Protein AF-A0A7S4PVW9-F1 (afdb_monomer_lite)

Organism: NCBI:txid311494

Radius of gyration: 45.08 Å; chains: 1; bounding box: 125×71×106 Å

Sequence (346 aa):
WLKPGFPRFGARFSRMFDFDELEDSAGPAADPPVASPSQTSNTDAATPKAEDGGSRAQEEGPKLYTKQEMEETIDKKFKAFTKLPCAQCGKAACKRFASSMPLVVKTMLDAFWCKECGRLLCEAHRDGHTCEKMEAMKEARANMAPEKIRAQLEEEKRQKAAAEEAAKAPLREATKAADERRQRRYMLAEKAWHVASYLQTAARDDQAGRPRETAGELLDLYTKANRISMFLWNEYEKPTLSGLADDEWVQLKQAYARGVEILGVVVAVPKNGDWESGEWEELDMTNPWERPAAAAARPAQPAQPVRVAQAASAEEPATSAASASNTSRPSSSASTSPASDAPAAR

Structure (mmCIF, N/CA/C/O backbone):
data_AF-A0A7S4PVW9-F1
#
_entry.id   AF-A0A7S4PVW9-F1
#
loop_
_atom_site.group_PDB
_atom_site.id
_atom_site.type_symbol
_atom_site.label_atom_id
_atom_site.label_alt_id
_atom_site.label_comp_id
_atom_site.label_asym_id
_atom_site.label_entity_id
_atom_site.label_seq_id
_atom_site.pdbx_PDB_ins_code
_atom_site.Cartn_x
_atom_site.Cartn_y
_atom_site.Cartn_z
_atom_site.occupancy
_atom_site.B_iso_or_equiv
_atom_site.auth_seq_id
_atom_site.auth_comp_id
_atom_site.auth_asym_id
_atom_site.auth_atom_id
_atom_site.pdbx_PDB_model_num
ATOM 1 N N . TRP A 1 1 ? -35.284 20.169 31.989 1.00 36.91 1 TRP A N 1
ATOM 2 C CA . TRP A 1 1 ? -34.495 20.067 33.231 1.00 36.91 1 TRP A CA 1
ATOM 3 C C . TRP A 1 1 ? -33.176 19.384 32.899 1.00 36.91 1 TRP A C 1
ATOM 5 O O . TRP A 1 1 ? -33.042 18.186 33.080 1.00 36.91 1 TRP A O 1
ATOM 15 N N . LEU A 1 2 ? -32.231 20.131 32.332 1.00 37.22 2 LEU A N 1
ATOM 16 C CA . LEU A 1 2 ? -30.886 19.657 32.003 1.00 37.22 2 LEU A CA 1
ATOM 17 C C . LEU A 1 2 ? -29.924 20.648 32.653 1.00 37.22 2 LEU A C 1
ATOM 19 O O . LEU A 1 2 ? -29.962 21.837 32.340 1.00 37.22 2 LEU A O 1
ATOM 23 N N . LYS A 1 3 ? -29.150 20.183 33.637 1.00 38.00 3 LYS A N 1
ATOM 24 C CA . LYS A 1 3 ? -28.104 20.986 34.278 1.00 38.00 3 LYS A CA 1
ATOM 25 C C . LYS A 1 3 ? -26.877 21.015 33.356 1.00 38.00 3 LYS A C 1
ATOM 27 O O . LYS A 1 3 ? -26.408 19.942 32.984 1.00 38.00 3 LYS A O 1
ATOM 32 N N . PRO A 1 4 ? -26.322 22.193 33.030 1.00 47.97 4 PRO A N 1
ATOM 33 C CA . PRO A 1 4 ? -25.026 22.293 32.380 1.00 47.97 4 PRO A CA 1
ATOM 34 C C . PRO A 1 4 ? -23.942 22.181 33.458 1.00 47.97 4 PRO A C 1
ATOM 36 O O . PRO A 1 4 ? -23.887 22.993 34.380 1.00 47.97 4 PRO A O 1
ATOM 39 N N . GLY A 1 5 ? -23.110 21.145 33.386 1.00 41.19 5 GLY A N 1
ATOM 40 C CA . GLY A 1 5 ? -22.068 20.932 34.392 1.00 41.19 5 GLY A CA 1
ATOM 41 C C . GLY A 1 5 ? -21.247 19.663 34.210 1.00 41.19 5 GLY A C 1
ATOM 42 O O . GLY A 1 5 ? -20.862 19.064 35.207 1.00 41.19 5 GLY A O 1
ATOM 43 N N . PHE A 1 6 ? -20.991 19.235 32.971 1.00 37.81 6 PHE A N 1
ATOM 44 C CA . PHE A 1 6 ? -19.987 18.201 32.719 1.00 37.81 6 PHE A CA 1
ATOM 45 C C . PHE A 1 6 ? -18.615 18.858 32.506 1.00 37.81 6 PHE A C 1
ATOM 47 O O . PHE A 1 6 ? -18.506 19.778 31.688 1.00 37.81 6 PHE A O 1
ATOM 54 N N . PRO A 1 7 ? -17.561 18.429 33.222 1.00 42.12 7 PRO A N 1
ATOM 55 C CA . PRO A 1 7 ? -16.213 18.906 32.967 1.00 42.12 7 PRO A CA 1
ATOM 56 C C . PRO A 1 7 ? -15.750 18.418 31.589 1.00 42.12 7 PRO A C 1
ATOM 58 O O . PRO A 1 7 ? -15.716 17.220 31.312 1.00 42.12 7 PRO A O 1
ATOM 61 N N . ARG A 1 8 ? -15.382 19.368 30.722 1.00 42.22 8 ARG A N 1
ATOM 62 C CA . ARG A 1 8 ? -14.698 19.115 29.449 1.00 42.22 8 ARG A CA 1
ATOM 63 C C . ARG A 1 8 ? -13.360 18.417 29.725 1.00 42.22 8 ARG A C 1
ATOM 65 O O . ARG A 1 8 ? -12.379 19.081 30.048 1.00 42.22 8 ARG A O 1
ATOM 72 N N . PHE A 1 9 ? -13.296 17.099 29.556 1.00 38.69 9 PHE A N 1
ATOM 73 C CA . PHE A 1 9 ? -12.029 16.392 29.347 1.00 38.69 9 PHE A CA 1
ATOM 74 C C . PHE A 1 9 ? -11.616 16.579 27.882 1.00 38.69 9 PHE A C 1
ATOM 76 O O . PHE A 1 9 ? -11.827 15.723 27.031 1.00 38.69 9 PHE A O 1
ATOM 83 N N . GLY A 1 10 ? -11.110 17.775 27.580 1.00 39.88 10 GLY A N 1
ATOM 84 C CA . GLY A 1 10 ? -10.662 18.166 26.251 1.00 39.88 10 GLY A CA 1
ATOM 85 C C . GLY A 1 10 ? -9.157 17.983 26.065 1.00 39.88 10 GLY A C 1
ATOM 86 O O . GLY A 1 10 ? -8.361 18.498 26.846 1.00 39.88 10 GLY A O 1
ATOM 87 N N . ALA A 1 11 ? -8.819 17.314 24.964 1.00 45.44 11 ALA A N 1
ATOM 88 C CA . ALA A 1 11 ? -7.675 17.589 24.098 1.00 45.44 11 ALA A CA 1
ATOM 89 C C . ALA A 1 11 ? -6.261 17.440 24.690 1.00 45.44 11 ALA A C 1
ATOM 91 O O . ALA A 1 11 ? -5.627 18.409 25.106 1.00 45.44 11 ALA A O 1
ATOM 92 N N . ARG A 1 12 ? -5.678 16.237 24.577 1.00 42.16 12 ARG A N 1
ATOM 93 C CA . ARG A 1 12 ? -4.208 16.118 24.582 1.00 42.16 12 ARG A CA 1
ATOM 94 C C . ARG A 1 12 ? -3.600 15.084 23.630 1.00 42.16 12 ARG A C 1
ATOM 96 O O . ARG A 1 12 ? -2.458 14.702 23.840 1.00 42.16 12 ARG A O 1
ATOM 103 N N . PHE A 1 13 ? -4.304 14.669 22.572 1.00 45.78 13 PHE A N 1
ATOM 104 C CA . PHE A 1 13 ? -3.783 13.640 21.653 1.00 45.78 13 PHE A CA 1
ATOM 105 C C . PHE A 1 13 ? -3.838 13.968 20.146 1.00 45.78 13 PHE A C 1
ATOM 107 O O . PHE A 1 13 ? -3.656 13.072 19.334 1.00 45.78 13 PHE A O 1
ATOM 114 N N . SER A 1 14 ? -4.011 15.238 19.745 1.00 46.03 14 SER A N 1
ATOM 115 C CA . SER A 1 14 ? -4.133 15.624 18.315 1.00 46.03 14 SER A CA 1
ATOM 116 C C . SER A 1 14 ? -2.934 16.373 17.708 1.00 46.03 14 SER A C 1
ATOM 118 O O . SER A 1 14 ? -3.095 17.081 16.723 1.00 46.03 14 SER A O 1
ATOM 120 N N . ARG A 1 15 ? -1.714 16.240 18.240 1.00 43.62 15 ARG A N 1
ATOM 121 C CA . ARG A 1 15 ? -0.505 16.791 17.589 1.00 43.62 15 ARG A CA 1
ATOM 122 C C . ARG A 1 15 ? 0.661 15.824 17.728 1.00 43.62 15 ARG A C 1
ATOM 124 O O . ARG A 1 15 ? 1.450 15.966 18.656 1.00 43.62 15 ARG A O 1
ATOM 131 N N . MET A 1 16 ? 0.762 14.826 16.850 1.00 42.78 16 MET A N 1
ATOM 132 C CA . MET A 1 16 ? 2.013 14.058 16.773 1.00 42.78 16 MET A CA 1
ATOM 133 C C . MET A 1 16 ? 2.334 13.379 15.439 1.00 42.78 16 MET A C 1
ATOM 135 O O . MET A 1 16 ? 3.236 12.553 15.416 1.00 42.78 16 MET A O 1
ATOM 139 N N . PHE A 1 17 ? 1.674 13.730 14.331 1.00 45.25 17 PHE A N 1
ATOM 140 C CA . PHE A 1 17 ? 2.040 13.186 13.017 1.00 45.25 17 PHE A CA 1
ATOM 141 C C . PHE A 1 17 ? 1.853 14.221 11.901 1.00 45.25 17 PHE A C 1
ATOM 143 O O . PHE A 1 17 ? 0.950 14.097 11.083 1.00 45.25 17 PHE A O 1
ATOM 150 N N . ASP A 1 18 ? 2.723 15.231 11.875 1.00 40.00 18 ASP A N 1
ATOM 151 C CA . ASP A 1 18 ? 3.119 15.876 10.619 1.00 40.00 18 ASP A CA 1
ATOM 152 C C . ASP A 1 18 ? 4.244 15.004 10.034 1.00 40.00 18 ASP A C 1
ATOM 154 O O . ASP A 1 18 ? 5.379 15.025 10.510 1.00 40.00 18 ASP A O 1
ATOM 158 N N . PHE A 1 19 ? 3.892 14.135 9.085 1.00 46.50 19 PHE A N 1
ATOM 159 C CA . PHE A 1 19 ? 4.809 13.241 8.372 1.00 46.50 19 PHE A CA 1
ATOM 160 C C . PHE A 1 19 ? 4.854 13.697 6.912 1.00 46.50 19 PHE A C 1
ATOM 162 O O . PHE A 1 19 ? 4.204 13.095 6.065 1.00 46.50 19 PHE A O 1
ATOM 169 N N . ASP A 1 20 ? 5.544 14.807 6.638 1.00 47.69 20 A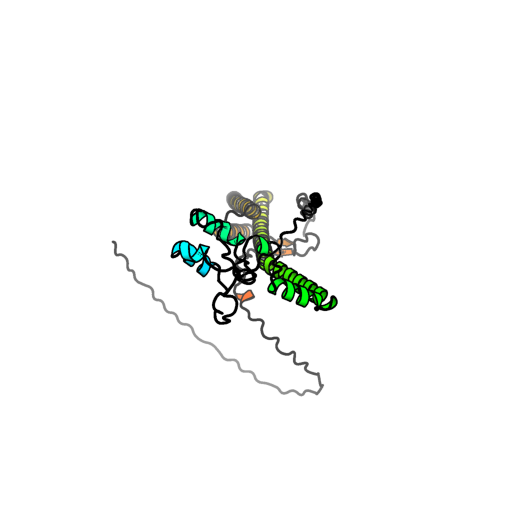SP A N 1
ATOM 170 C CA . ASP A 1 20 ? 5.651 15.344 5.269 1.00 47.69 20 ASP A CA 1
ATOM 171 C C . ASP A 1 20 ? 6.995 16.039 4.969 1.00 47.69 20 ASP A C 1
ATOM 173 O O . ASP A 1 20 ? 7.087 16.895 4.097 1.00 47.69 20 ASP A O 1
ATOM 177 N N . GLU A 1 21 ? 8.077 15.700 5.679 1.00 47.75 21 GLU A N 1
ATOM 178 C CA . GLU A 1 21 ? 9.358 16.398 5.474 1.00 47.75 21 GLU A CA 1
ATOM 179 C C . GLU A 1 21 ? 10.570 15.468 5.540 1.00 47.75 21 GLU A C 1
ATOM 181 O O . GLU A 1 21 ? 11.455 15.614 6.385 1.00 47.75 21 GLU A O 1
ATOM 186 N N . LEU A 1 22 ? 10.615 14.462 4.661 1.00 50.75 22 LEU A N 1
ATOM 187 C CA . LEU A 1 22 ? 11.828 13.656 4.521 1.00 50.75 22 LEU A CA 1
ATOM 188 C C . LEU A 1 22 ? 11.958 12.979 3.158 1.00 50.75 22 LEU A C 1
ATOM 190 O O . LEU A 1 22 ? 12.023 11.761 3.086 1.00 50.75 22 LEU A O 1
ATOM 194 N N . GLU A 1 23 ? 12.042 13.761 2.081 1.00 50.25 23 GLU A N 1
ATOM 195 C CA . GLU A 1 23 ? 12.588 13.275 0.807 1.00 50.25 23 GLU A CA 1
ATOM 196 C C . GLU A 1 23 ? 12.995 14.448 -0.104 1.00 50.25 23 GLU A C 1
ATOM 198 O O . GLU A 1 23 ? 12.241 14.866 -0.968 1.00 50.25 23 GLU A O 1
ATOM 203 N N . ASP A 1 24 ? 14.192 15.005 0.116 1.00 46.56 24 ASP A N 1
ATOM 204 C CA . ASP A 1 24 ? 15.004 15.616 -0.952 1.00 46.56 24 ASP A CA 1
ATOM 205 C C . ASP A 1 24 ? 16.441 15.863 -0.457 1.00 46.56 24 ASP A C 1
ATOM 207 O O . ASP A 1 24 ? 16.821 16.927 0.029 1.00 46.56 24 ASP A O 1
ATOM 211 N N . SER A 1 25 ? 17.270 14.823 -0.546 1.00 42.84 25 SER A N 1
ATOM 212 C CA . SER A 1 25 ? 18.720 14.906 -0.339 1.00 42.84 25 SER A CA 1
ATOM 213 C C . SER A 1 25 ? 19.415 13.977 -1.333 1.00 42.84 25 SER A C 1
ATOM 215 O O . SER A 1 25 ? 19.959 12.926 -0.996 1.00 42.84 25 SER A O 1
ATOM 217 N N . ALA A 1 26 ? 19.342 14.347 -2.611 1.00 43.97 26 ALA A N 1
ATOM 218 C CA . ALA A 1 26 ? 20.176 13.774 -3.658 1.00 43.97 26 ALA A CA 1
ATOM 219 C C . ALA A 1 26 ? 21.421 14.660 -3.817 1.00 43.97 26 ALA A C 1
ATOM 221 O O . ALA A 1 26 ? 21.378 15.727 -4.427 1.00 43.97 26 ALA A O 1
ATOM 222 N N . GLY A 1 27 ? 22.532 14.230 -3.217 1.00 52.28 27 GLY A N 1
ATOM 223 C CA . GLY A 1 27 ? 23.835 14.870 -3.391 1.00 52.28 27 GLY A CA 1
ATOM 224 C C . GLY A 1 27 ? 24.362 14.730 -4.831 1.00 52.28 27 GLY A C 1
ATOM 225 O O . GLY A 1 27 ? 24.065 13.735 -5.498 1.00 52.28 27 GLY A O 1
ATOM 226 N N . PRO A 1 28 ? 25.150 15.699 -5.332 1.00 51.50 28 PRO A N 1
ATOM 227 C CA . PRO A 1 28 ? 25.667 15.665 -6.695 1.00 51.50 28 PRO A CA 1
ATOM 228 C C . PRO A 1 28 ? 26.777 14.615 -6.860 1.00 51.50 28 PRO A C 1
ATOM 230 O O . PRO A 1 28 ? 27.724 14.547 -6.076 1.00 51.50 28 PRO A O 1
ATOM 233 N N . ALA A 1 29 ? 26.652 13.804 -7.913 1.00 44.59 29 ALA A N 1
ATOM 234 C CA . ALA A 1 29 ? 27.649 12.831 -8.341 1.00 44.59 29 ALA A CA 1
ATOM 235 C C . ALA A 1 29 ? 28.887 13.537 -8.921 1.00 44.59 29 ALA A C 1
ATOM 237 O O . ALA A 1 29 ? 28.768 14.438 -9.747 1.00 44.59 29 ALA A O 1
ATOM 238 N N . ALA A 1 30 ? 30.068 13.111 -8.475 1.00 46.94 30 ALA A N 1
ATOM 239 C CA . ALA A 1 30 ? 31.357 13.590 -8.953 1.00 46.94 30 ALA A CA 1
ATOM 240 C C . ALA A 1 30 ? 31.673 13.064 -10.366 1.00 46.94 30 ALA A C 1
ATOM 242 O O . ALA A 1 30 ? 31.534 11.868 -10.637 1.00 46.94 30 ALA A O 1
ATOM 243 N N . ASP A 1 31 ? 32.144 13.958 -11.236 1.00 47.62 31 ASP A N 1
ATOM 244 C CA . ASP A 1 31 ? 32.628 13.651 -12.584 1.00 47.62 31 ASP A CA 1
ATOM 245 C C . ASP A 1 31 ? 33.948 12.849 -12.559 1.00 47.62 31 ASP A C 1
ATOM 247 O O . ASP A 1 31 ? 34.850 13.170 -11.777 1.00 47.62 31 ASP A O 1
ATOM 251 N N . PRO A 1 32 ? 34.133 11.841 -13.436 1.00 59.34 32 PRO A N 1
ATOM 252 C CA . PRO A 1 32 ? 35.423 11.186 -13.620 1.00 59.34 32 PRO A CA 1
ATOM 253 C C . PRO A 1 32 ? 36.344 11.958 -14.590 1.00 59.34 32 PRO A C 1
ATOM 255 O O . PRO A 1 32 ? 35.870 12.628 -15.512 1.00 59.34 32 PRO A O 1
ATOM 258 N N . PRO A 1 33 ? 37.677 11.846 -14.428 1.00 56.78 33 PRO A N 1
ATOM 259 C CA . PRO A 1 33 ? 38.639 12.637 -15.182 1.00 56.78 33 PRO A CA 1
ATOM 260 C C . PRO A 1 33 ? 38.831 12.167 -16.630 1.00 56.78 33 PRO A C 1
ATOM 262 O O . PRO A 1 33 ? 38.910 10.979 -16.945 1.00 56.78 33 PRO A O 1
ATOM 265 N N . VAL A 1 34 ? 38.981 13.173 -17.489 1.00 50.31 34 VAL A N 1
ATOM 266 C CA . VAL A 1 34 ? 39.356 13.131 -18.904 1.00 50.31 34 VAL A CA 1
ATOM 267 C C . VAL A 1 34 ? 40.776 12.577 -19.071 1.00 50.31 34 VAL A C 1
ATOM 269 O O . VAL A 1 34 ? 41.720 13.105 -18.485 1.00 50.31 34 VAL A O 1
ATOM 272 N N . ALA A 1 35 ? 40.944 11.559 -19.919 1.00 43.25 35 ALA A N 1
ATOM 273 C CA . ALA A 1 35 ? 42.247 11.073 -20.370 1.00 43.25 35 ALA A CA 1
ATOM 274 C C . ALA A 1 35 ? 42.458 11.404 -21.859 1.00 43.25 35 ALA A C 1
ATOM 276 O O . ALA A 1 35 ? 41.685 10.986 -22.721 1.00 43.25 35 ALA A O 1
ATOM 277 N N . SER A 1 36 ? 43.511 12.176 -22.135 1.00 48.56 36 SER A N 1
ATOM 278 C CA . SER A 1 36 ? 43.973 12.580 -23.470 1.00 48.56 36 SER A CA 1
ATOM 279 C C . SER A 1 36 ? 44.658 11.433 -24.236 1.00 48.56 36 SER A C 1
ATOM 281 O O . SER A 1 36 ? 45.254 10.558 -23.606 1.00 48.56 36 SER A O 1
ATOM 283 N N . PRO A 1 37 ? 44.656 11.445 -25.585 1.00 50.72 37 PRO A N 1
ATOM 284 C CA . PRO A 1 37 ? 45.275 10.400 -26.395 1.00 50.72 37 PRO A CA 1
ATOM 285 C C . PRO A 1 37 ? 46.752 10.699 -26.700 1.00 50.72 37 PRO A C 1
ATOM 287 O O . PRO A 1 37 ? 47.110 11.804 -27.110 1.00 50.72 37 PRO A O 1
ATOM 290 N N . SER A 1 38 ? 47.609 9.687 -26.557 1.00 42.41 38 SER A N 1
ATOM 291 C CA . SER A 1 38 ? 48.995 9.717 -27.031 1.00 42.41 38 SER A CA 1
ATOM 292 C C . SER A 1 38 ? 49.064 9.292 -28.497 1.00 42.41 38 SER A C 1
ATOM 294 O O . SER A 1 38 ? 48.674 8.186 -28.861 1.00 42.41 38 SER A O 1
ATOM 296 N N . GLN A 1 39 ? 49.575 10.199 -29.325 1.00 45.16 39 GLN A N 1
ATOM 297 C CA . GLN A 1 39 ? 49.988 9.957 -30.701 1.00 45.16 39 GLN A CA 1
ATOM 298 C C . GLN A 1 39 ? 51.287 9.142 -30.714 1.00 45.16 39 GLN A C 1
ATOM 300 O O . GLN A 1 39 ? 52.258 9.528 -30.065 1.00 45.16 39 GLN A O 1
ATOM 305 N N . THR A 1 40 ? 51.343 8.077 -31.510 1.00 39.22 40 THR A N 1
ATOM 306 C CA . THR A 1 40 ? 52.608 7.537 -32.021 1.00 39.22 40 THR A CA 1
ATOM 307 C C . THR A 1 40 ? 52.497 7.341 -33.529 1.00 39.22 40 THR A C 1
ATOM 309 O O . THR A 1 40 ? 51.768 6.498 -34.043 1.00 39.22 40 THR A O 1
ATOM 312 N N . SER A 1 41 ? 53.218 8.196 -34.245 1.00 52.59 41 SER A N 1
ATOM 313 C CA . SER A 1 41 ? 53.562 8.061 -35.654 1.00 52.59 41 SER A CA 1
ATOM 314 C C . SER A 1 41 ? 54.613 6.966 -35.819 1.00 52.59 41 SER A C 1
ATOM 316 O O . SER A 1 41 ? 55.645 7.036 -35.158 1.00 52.59 41 SER A O 1
ATOM 318 N N . ASN A 1 42 ? 54.400 6.023 -36.735 1.00 37.84 42 ASN A N 1
ATOM 319 C CA . ASN A 1 42 ? 55.487 5.271 -37.357 1.00 37.84 42 ASN A CA 1
ATOM 320 C C . ASN A 1 42 ? 55.164 5.062 -38.837 1.00 37.84 42 ASN A C 1
ATOM 322 O O . ASN A 1 42 ? 54.278 4.301 -39.220 1.00 37.84 42 ASN A O 1
ATOM 326 N N . THR A 1 43 ? 55.888 5.820 -39.649 1.00 43.75 43 THR A N 1
ATOM 327 C CA . THR A 1 43 ? 56.088 5.645 -41.081 1.00 43.75 43 THR A CA 1
ATOM 328 C C . THR A 1 43 ? 57.157 4.584 -41.292 1.00 43.75 43 THR A C 1
ATOM 330 O O . THR A 1 43 ? 58.287 4.810 -40.878 1.00 43.75 43 THR A O 1
ATOM 333 N N . ASP A 1 44 ? 56.840 3.493 -41.985 1.00 37.12 44 ASP A N 1
ATOM 334 C CA . ASP A 1 44 ? 57.859 2.704 -42.676 1.00 37.12 44 ASP A CA 1
ATOM 335 C C . ASP A 1 44 ? 57.335 2.246 -44.036 1.00 37.12 44 ASP A C 1
ATOM 337 O O . ASP A 1 44 ? 56.313 1.569 -44.173 1.00 37.12 44 ASP A O 1
ATOM 341 N N . ALA A 1 45 ? 58.055 2.706 -45.055 1.00 46.06 45 ALA A N 1
ATOM 342 C CA . ALA A 1 45 ? 57.853 2.425 -46.458 1.00 46.06 45 ALA A CA 1
ATOM 343 C C . ALA A 1 45 ? 58.362 1.017 -46.792 1.00 46.06 45 ALA A C 1
ATOM 345 O O . ALA A 1 45 ? 59.509 0.679 -46.507 1.00 46.06 45 ALA A O 1
ATOM 346 N N . ALA A 1 46 ? 57.534 0.217 -47.466 1.00 39.03 46 ALA A N 1
ATOM 347 C CA . ALA A 1 46 ? 57.964 -1.038 -48.069 1.00 39.03 46 ALA A CA 1
ATOM 348 C C . ALA A 1 46 ? 57.393 -1.189 -49.486 1.00 39.03 46 ALA A C 1
ATOM 350 O O . ALA A 1 46 ? 56.188 -1.294 -49.707 1.00 39.03 46 ALA A O 1
ATOM 351 N N . THR A 1 47 ? 58.321 -1.194 -50.435 1.00 49.50 47 THR A N 1
ATOM 352 C CA . THR A 1 47 ? 58.198 -1.434 -51.875 1.00 49.50 47 THR A CA 1
ATOM 353 C C . THR A 1 47 ? 57.531 -2.782 -52.196 1.00 49.50 47 THR A C 1
ATOM 355 O O . THR A 1 47 ? 57.969 -3.801 -51.655 1.00 49.50 47 THR A O 1
ATOM 358 N N . PRO A 1 48 ? 56.550 -2.864 -53.118 1.00 49.53 48 PRO A N 1
ATOM 359 C CA . PRO A 1 48 ? 56.049 -4.150 -53.586 1.00 49.53 48 PRO A CA 1
ATOM 360 C C . PRO A 1 48 ? 56.885 -4.688 -54.758 1.00 49.53 48 PRO A C 1
ATOM 362 O O . PRO A 1 48 ? 57.000 -4.067 -55.815 1.00 49.53 48 PRO A O 1
ATOM 365 N N . LYS A 1 49 ? 57.448 -5.884 -54.556 1.00 43.88 49 LYS A N 1
ATOM 366 C CA . LYS A 1 49 ? 57.948 -6.775 -55.609 1.00 43.88 49 LYS A CA 1
ATOM 367 C C . LYS A 1 49 ? 56.757 -7.409 -56.330 1.00 43.88 49 LYS A C 1
ATOM 369 O O . LYS A 1 49 ? 55.870 -7.960 -55.682 1.00 43.88 49 LYS A O 1
ATOM 374 N N . ALA A 1 50 ? 56.773 -7.324 -57.655 1.00 47.09 50 ALA A N 1
ATOM 375 C CA . ALA A 1 50 ? 55.862 -8.028 -58.541 1.00 47.09 50 ALA A CA 1
ATOM 376 C C . ALA A 1 50 ? 56.160 -9.533 -58.512 1.00 47.09 50 ALA A C 1
ATOM 378 O O . ALA A 1 50 ? 57.290 -9.942 -58.775 1.00 47.09 50 ALA A O 1
ATOM 379 N N . GLU A 1 51 ? 55.141 -10.331 -58.209 1.00 43.66 51 GLU A N 1
ATOM 380 C CA . GLU A 1 51 ? 55.115 -11.765 -58.474 1.00 43.66 51 GLU A CA 1
ATOM 381 C C . GLU A 1 51 ? 53.775 -12.138 -59.110 1.00 43.66 51 GLU A C 1
ATOM 383 O O . GLU A 1 51 ? 52.770 -11.433 -59.000 1.00 43.66 51 GLU A O 1
ATOM 388 N N . ASP A 1 52 ? 53.856 -13.234 -59.839 1.00 40.00 52 ASP A N 1
ATOM 389 C CA . ASP A 1 52 ? 53.240 -13.524 -61.120 1.00 40.00 52 ASP A CA 1
ATOM 390 C C . ASP A 1 52 ? 52.094 -14.543 -60.976 1.00 40.00 52 ASP A C 1
ATOM 392 O O . ASP A 1 52 ? 52.051 -15.318 -60.022 1.00 40.00 52 ASP A O 1
ATOM 396 N N . GLY A 1 53 ? 51.184 -14.528 -61.951 1.00 52.69 53 GLY A N 1
ATOM 397 C CA . GLY A 1 53 ? 50.272 -15.609 -62.349 1.00 52.69 53 GLY A CA 1
ATOM 398 C C . GLY A 1 53 ? 49.565 -16.455 -61.278 1.00 52.69 53 GLY A C 1
ATOM 399 O O . GLY A 1 53 ? 50.041 -17.522 -60.900 1.00 52.69 53 GLY A O 1
ATOM 400 N N . GLY A 1 54 ? 48.325 -16.088 -60.931 1.00 41.44 54 GLY A N 1
ATOM 401 C CA . GLY A 1 54 ? 47.409 -16.940 -60.164 1.00 41.44 54 GLY A CA 1
ATOM 402 C C . GLY A 1 54 ? 45.953 -16.779 -60.601 1.00 41.44 54 GLY A C 1
ATOM 403 O O . GLY A 1 54 ? 45.316 -15.778 -60.296 1.00 41.44 54 GLY A O 1
ATOM 404 N N . SER A 1 55 ? 45.455 -17.778 -61.330 1.00 45.66 55 SER A N 1
ATOM 405 C CA . SER A 1 55 ? 44.068 -18.051 -61.744 1.00 45.66 55 SER A CA 1
ATOM 406 C C . SER A 1 55 ? 42.958 -17.274 -61.014 1.00 45.66 55 SER A C 1
ATOM 408 O O . SER A 1 55 ? 42.706 -17.471 -59.825 1.00 45.66 55 SER A O 1
ATOM 410 N N . ARG A 1 56 ? 42.255 -16.448 -61.799 1.00 46.62 56 ARG A N 1
ATOM 411 C CA . ARG A 1 56 ? 41.078 -15.637 -61.463 1.00 46.62 56 ARG A CA 1
ATOM 412 C C . ARG A 1 56 ? 39.936 -16.520 -60.941 1.00 46.62 56 ARG A C 1
ATOM 414 O O . ARG A 1 56 ? 39.198 -17.114 -61.723 1.00 46.62 56 ARG A O 1
ATOM 421 N N . ALA A 1 57 ? 39.823 -16.619 -59.619 1.00 50.38 57 ALA A N 1
ATOM 422 C CA . ALA A 1 57 ? 38.648 -17.157 -58.945 1.00 50.38 57 ALA A CA 1
ATOM 423 C C . ALA A 1 57 ? 37.437 -16.257 -59.239 1.00 50.38 57 ALA A C 1
ATOM 425 O O . ALA A 1 57 ? 37.563 -15.033 -59.285 1.00 50.38 57 ALA A O 1
ATOM 426 N N . GLN A 1 58 ? 36.291 -16.882 -59.495 1.00 48.53 58 GLN A N 1
ATOM 427 C CA . GLN A 1 58 ? 35.025 -16.222 -59.798 1.00 48.53 58 GLN A CA 1
ATOM 428 C C . GLN A 1 58 ? 34.629 -15.253 -58.672 1.00 48.53 58 GLN A C 1
ATOM 430 O O . GLN A 1 58 ? 34.819 -15.557 -57.495 1.00 48.53 58 GLN A O 1
ATOM 435 N N . GLU A 1 59 ? 34.106 -14.086 -59.059 1.00 52.78 59 GLU A N 1
ATOM 436 C CA . GLU A 1 59 ? 33.658 -12.987 -58.193 1.00 52.78 59 GLU A CA 1
ATOM 437 C C . GLU A 1 59 ? 32.397 -13.376 -57.396 1.00 52.78 59 GLU A C 1
ATOM 439 O O . GLU A 1 59 ? 31.313 -12.832 -57.587 1.00 52.78 59 GLU A O 1
ATOM 444 N N . GLU A 1 60 ? 32.514 -14.344 -56.490 1.00 69.06 60 GLU A N 1
ATOM 445 C CA . GLU A 1 60 ? 31.567 -14.479 -55.388 1.00 69.06 60 GLU A CA 1
ATOM 446 C C . GLU A 1 60 ? 31.882 -13.366 -54.383 1.00 69.06 60 GLU A C 1
ATOM 448 O O . GLU A 1 60 ? 33.018 -13.231 -53.921 1.00 69.06 60 GLU A O 1
ATOM 453 N N . GLY A 1 61 ? 30.892 -12.521 -54.083 1.00 76.75 61 GLY A N 1
ATOM 454 C CA . GLY A 1 61 ? 31.055 -11.414 -53.141 1.00 76.75 61 GLY A CA 1
ATOM 455 C C . GLY A 1 61 ? 31.602 -11.870 -51.775 1.00 76.75 61 GLY A C 1
ATOM 456 O O . GLY A 1 61 ? 31.543 -13.056 -51.439 1.00 76.75 61 GLY A O 1
ATOM 457 N N . PRO A 1 62 ? 32.131 -10.943 -50.952 1.00 82.31 62 PRO A N 1
ATOM 458 C CA . PRO A 1 62 ? 32.749 -11.281 -49.674 1.00 82.31 62 PRO A CA 1
ATOM 459 C C . PRO A 1 62 ? 31.807 -12.123 -48.810 1.00 82.31 62 PRO A C 1
ATOM 461 O O . PRO A 1 62 ? 30.726 -11.669 -48.432 1.00 82.31 62 PRO A O 1
ATOM 464 N N . LYS A 1 63 ? 32.216 -13.352 -48.486 1.00 88.81 63 LYS A N 1
ATOM 465 C CA . LYS A 1 63 ? 31.410 -14.252 -47.662 1.00 88.81 63 LYS A CA 1
ATOM 466 C C . LYS A 1 63 ? 31.238 -13.664 -46.262 1.00 88.81 63 LYS A C 1
ATOM 468 O O . LYS A 1 63 ? 32.222 -13.394 -45.571 1.00 88.81 63 LYS A O 1
ATOM 473 N N . LEU A 1 64 ? 29.986 -13.457 -45.870 1.00 90.88 64 LEU A N 1
ATOM 474 C CA . LEU A 1 64 ? 29.617 -12.990 -44.539 1.00 90.88 64 LEU A CA 1
ATOM 475 C C . LEU A 1 64 ? 29.416 -14.197 -43.632 1.00 90.88 64 LEU A C 1
ATOM 477 O O . LEU A 1 64 ? 28.851 -15.203 -44.059 1.00 90.88 64 LEU A O 1
ATOM 481 N N . TYR A 1 65 ? 29.880 -14.085 -42.395 1.00 92.94 65 TYR A N 1
ATOM 482 C CA . TYR A 1 65 ? 29.738 -15.134 -41.399 1.00 92.94 65 TYR A CA 1
ATOM 483 C C . TYR A 1 65 ? 28.988 -14.591 -40.189 1.00 92.94 65 TYR A C 1
ATOM 485 O O . TYR A 1 65 ? 29.302 -13.513 -39.673 1.00 92.94 65 TYR A O 1
ATOM 493 N N . THR A 1 66 ? 28.012 -15.349 -39.706 1.00 94.00 66 THR A N 1
ATOM 494 C CA . THR A 1 66 ? 27.427 -15.136 -38.382 1.00 94.00 66 THR A CA 1
ATOM 495 C C . THR A 1 66 ? 28.409 -15.593 -37.300 1.00 94.00 66 THR A C 1
ATOM 497 O O . THR A 1 66 ? 29.276 -16.439 -37.534 1.00 94.00 66 THR A O 1
ATOM 500 N N . LYS A 1 67 ? 28.272 -15.059 -36.079 1.00 93.50 67 LYS A N 1
ATOM 501 C CA . LYS A 1 67 ? 29.117 -15.472 -34.946 1.00 93.50 67 LYS A CA 1
ATOM 502 C C . LYS A 1 67 ? 29.074 -16.989 -34.718 1.00 93.50 67 LYS A C 1
ATOM 504 O O . LYS A 1 67 ? 30.109 -17.601 -34.479 1.00 93.50 67 LYS A O 1
ATOM 509 N N . GLN A 1 68 ? 27.889 -17.584 -34.843 1.00 95.19 68 GLN A N 1
ATOM 510 C CA . GLN A 1 68 ? 27.681 -19.019 -34.651 1.00 95.19 68 GLN A CA 1
ATOM 511 C C . GLN A 1 68 ? 28.415 -19.844 -35.716 1.00 95.19 68 GLN A C 1
ATOM 513 O O . GLN A 1 68 ? 29.156 -20.758 -35.370 1.00 95.19 68 GLN A O 1
ATOM 518 N N . GLU A 1 69 ? 28.322 -19.471 -36.995 1.00 94.88 69 GLU A N 1
ATOM 519 C CA . GLU A 1 69 ? 29.047 -20.158 -38.077 1.00 94.88 69 GLU A CA 1
ATOM 520 C C . GLU A 1 69 ? 30.570 -20.094 -37.895 1.00 94.88 69 GLU A C 1
ATOM 522 O O . GLU A 1 69 ? 31.289 -21.035 -38.242 1.00 94.88 69 GLU A O 1
ATOM 527 N N . MET A 1 70 ? 31.075 -18.995 -37.332 1.00 93.81 70 MET A N 1
ATOM 528 C CA . MET A 1 70 ? 32.496 -18.822 -37.038 1.00 93.81 70 MET A CA 1
ATOM 529 C C . MET A 1 70 ? 32.962 -19.730 -35.906 1.00 93.81 70 MET A C 1
ATOM 531 O O . MET A 1 70 ? 33.969 -20.423 -36.057 1.00 93.81 70 MET A O 1
ATOM 535 N N . GLU A 1 71 ? 32.215 -19.766 -34.804 1.00 95.00 71 GLU A N 1
ATOM 536 C CA . GLU A 1 71 ? 32.481 -20.671 -33.684 1.00 95.00 71 GLU A CA 1
ATOM 537 C C . GLU A 1 71 ? 32.428 -22.133 -34.142 1.00 95.00 71 GLU A C 1
ATOM 539 O O . GLU A 1 71 ? 33.350 -22.901 -33.869 1.00 95.00 71 GLU A O 1
ATOM 544 N N . GLU A 1 72 ? 31.428 -22.498 -34.947 1.00 95.81 72 GLU A N 1
ATOM 545 C CA . GLU A 1 72 ? 31.326 -23.836 -35.527 1.00 95.81 72 GLU A CA 1
ATOM 546 C C . GLU A 1 72 ? 32.496 -24.180 -36.454 1.00 95.81 72 GLU A C 1
ATOM 548 O O . GLU A 1 72 ? 32.961 -25.322 -36.477 1.00 95.81 72 GLU A O 1
ATOM 553 N N . THR A 1 73 ? 32.991 -23.214 -37.229 1.00 94.50 73 THR A N 1
ATOM 554 C CA . THR A 1 73 ? 34.125 -23.435 -38.136 1.00 94.50 73 THR A CA 1
ATOM 555 C C . THR A 1 73 ? 35.430 -23.612 -37.359 1.00 94.50 73 THR A C 1
ATOM 557 O O . THR A 1 73 ? 36.258 -24.438 -37.752 1.00 94.50 73 THR A O 1
ATOM 560 N N . ILE A 1 74 ? 35.608 -22.900 -36.242 1.00 95.06 74 ILE A N 1
ATOM 561 C CA . ILE A 1 74 ? 36.739 -23.097 -35.323 1.00 95.06 74 ILE A CA 1
ATOM 562 C C . ILE A 1 74 ? 36.680 -24.498 -34.712 1.00 95.06 74 ILE A C 1
ATOM 564 O O . ILE A 1 74 ? 37.679 -25.218 -34.766 1.00 95.06 74 ILE A O 1
ATOM 568 N N . ASP A 1 75 ? 35.512 -24.896 -34.202 1.00 95.44 75 ASP A N 1
ATOM 569 C CA . ASP A 1 75 ? 35.329 -26.156 -33.479 1.00 95.44 75 ASP A CA 1
ATOM 570 C C . ASP A 1 75 ? 35.446 -27.377 -34.415 1.00 95.44 75 ASP A C 1
ATOM 572 O O . ASP A 1 75 ? 36.093 -28.368 -34.076 1.00 95.44 75 ASP A O 1
ATOM 576 N N . LYS A 1 76 ? 34.883 -27.308 -35.632 1.00 96.00 76 LYS A N 1
ATOM 577 C CA . LYS A 1 76 ? 34.878 -28.428 -36.595 1.00 96.00 76 LYS A CA 1
ATOM 578 C C . LYS A 1 76 ? 36.104 -28.450 -37.513 1.00 96.00 76 LYS A C 1
ATOM 580 O O . LYS A 1 76 ? 36.542 -29.522 -37.931 1.00 96.00 76 LYS A O 1
ATOM 585 N N . LYS A 1 77 ? 36.622 -27.284 -37.921 1.00 95.75 77 LYS A N 1
ATOM 586 C CA . LYS A 1 77 ? 37.615 -27.155 -39.007 1.00 95.75 77 LYS A CA 1
ATOM 587 C C . LYS A 1 77 ? 38.631 -26.034 -38.750 1.00 95.75 77 LYS A C 1
ATOM 589 O O . LYS A 1 77 ? 38.876 -25.201 -39.624 1.00 95.75 77 LYS A O 1
ATOM 594 N N . PHE A 1 78 ? 39.319 -26.064 -37.608 1.00 94.56 78 PHE A N 1
ATOM 595 C CA . PHE A 1 78 ? 40.312 -25.044 -37.233 1.00 94.56 78 PHE A CA 1
ATOM 596 C C . PHE A 1 78 ? 41.370 -24.733 -38.318 1.00 94.56 78 PHE A C 1
ATOM 598 O O . PHE A 1 78 ? 41.677 -23.575 -38.599 1.00 94.56 78 PHE A O 1
ATOM 605 N N . LYS A 1 79 ? 41.900 -25.756 -39.006 1.00 93.69 79 LYS A N 1
ATOM 606 C CA . LYS A 1 79 ? 42.865 -25.563 -40.112 1.00 93.69 79 LYS A CA 1
ATOM 607 C C . LYS A 1 79 ? 42.263 -24.863 -41.338 1.00 93.69 79 LYS A C 1
ATOM 609 O O . LYS A 1 79 ? 43.006 -24.271 -42.115 1.00 93.69 79 LYS A O 1
ATOM 614 N N . ALA A 1 80 ? 40.950 -24.970 -41.545 1.00 93.31 80 ALA A N 1
ATOM 615 C CA . ALA A 1 80 ? 40.247 -24.244 -42.599 1.00 93.31 80 ALA A CA 1
ATOM 616 C C . ALA A 1 80 ? 39.960 -22.803 -42.159 1.00 93.31 80 ALA A C 1
ATOM 618 O O . ALA A 1 80 ? 40.184 -21.886 -42.942 1.00 93.31 80 ALA A O 1
ATOM 619 N N . PHE A 1 81 ? 39.572 -22.605 -40.893 1.00 93.62 81 PHE A N 1
ATOM 620 C CA . PHE A 1 81 ? 39.374 -21.285 -40.291 1.00 93.62 81 PHE A CA 1
ATOM 621 C C . PHE A 1 81 ? 40.609 -20.384 -40.444 1.00 93.62 81 PHE A C 1
ATOM 623 O O . PHE A 1 81 ? 40.511 -19.250 -40.903 1.00 93.62 81 PHE A O 1
ATOM 630 N N . THR A 1 82 ? 41.803 -20.905 -40.140 1.00 92.56 82 THR A N 1
ATOM 631 C CA . THR A 1 82 ? 43.057 -20.129 -40.224 1.00 92.56 82 THR A CA 1
ATOM 632 C C . THR A 1 82 ? 43.455 -19.747 -41.650 1.00 92.56 82 THR A C 1
ATOM 634 O O . THR A 1 82 ? 44.259 -18.832 -41.836 1.00 92.56 82 THR A O 1
ATOM 637 N N . LYS A 1 83 ? 42.868 -20.409 -42.655 1.00 94.38 83 LYS A N 1
ATOM 638 C CA . LYS A 1 83 ? 43.052 -20.129 -44.084 1.00 94.38 83 LYS A CA 1
ATOM 639 C C . LYS A 1 83 ? 41.946 -19.255 -44.678 1.00 94.38 83 LYS A C 1
ATOM 641 O O . LYS A 1 83 ? 42.023 -18.951 -45.865 1.00 94.38 83 LYS A O 1
ATOM 646 N N . LEU A 1 84 ? 40.941 -18.850 -43.895 1.00 93.69 84 LEU A N 1
ATOM 647 C CA . LEU A 1 84 ? 39.878 -17.987 -44.400 1.00 93.69 84 LEU A CA 1
ATOM 648 C C . LEU A 1 84 ? 40.461 -16.639 -44.857 1.00 93.69 84 LEU A C 1
ATOM 650 O O . LEU A 1 84 ? 41.228 -16.018 -44.107 1.00 93.69 84 LEU A O 1
ATOM 654 N N . PRO A 1 85 ? 40.140 -16.194 -46.084 1.00 93.44 85 PRO A N 1
ATOM 655 C CA . PRO A 1 85 ? 40.662 -14.949 -46.620 1.00 93.44 85 PRO A CA 1
ATOM 656 C C . PRO A 1 85 ? 40.046 -13.750 -45.893 1.00 93.44 85 PRO A C 1
ATOM 658 O O . PRO A 1 85 ? 38.867 -13.741 -45.542 1.00 93.44 85 PRO A O 1
ATOM 661 N N . CYS A 1 86 ? 40.858 -12.721 -45.671 1.00 92.31 86 CYS A N 1
ATOM 662 C CA . CYS A 1 86 ? 40.405 -11.419 -45.212 1.00 92.31 86 CYS A CA 1
ATOM 663 C C . CYS A 1 86 ? 39.561 -10.767 -46.306 1.00 92.31 86 CYS A C 1
ATOM 665 O O . CYS A 1 86 ? 39.985 -10.708 -47.460 1.00 92.31 86 CYS A O 1
ATOM 667 N N . ALA A 1 87 ? 38.407 -10.221 -45.930 1.00 91.00 87 ALA A N 1
ATOM 668 C CA . ALA A 1 87 ? 37.479 -9.607 -46.873 1.00 91.00 87 ALA A CA 1
ATOM 669 C C . ALA A 1 87 ? 38.055 -8.383 -47.613 1.00 91.00 87 ALA A C 1
ATOM 671 O O . ALA A 1 87 ? 37.582 -8.074 -48.698 1.00 91.00 87 ALA A O 1
ATOM 672 N N . GLN A 1 88 ? 39.060 -7.696 -47.050 1.00 86.88 88 GLN A N 1
ATOM 673 C CA . GLN A 1 88 ? 39.671 -6.513 -47.674 1.00 86.88 88 GLN A CA 1
ATOM 674 C C . GLN A 1 88 ? 40.901 -6.835 -48.533 1.00 86.88 88 GLN A C 1
ATOM 676 O O . GLN A 1 88 ? 41.069 -6.248 -49.594 1.00 86.88 88 GLN A O 1
ATOM 681 N N . CYS A 1 89 ? 41.768 -7.761 -48.106 1.00 90.44 89 CYS A N 1
ATOM 682 C CA . CYS A 1 89 ? 43.033 -8.023 -48.810 1.00 90.44 89 CYS A CA 1
ATOM 683 C C . CYS A 1 89 ? 43.188 -9.430 -49.385 1.00 90.44 89 CYS A C 1
ATOM 685 O O . CYS A 1 89 ? 44.245 -9.739 -49.931 1.00 90.44 89 CYS A O 1
ATOM 687 N N . GLY A 1 90 ? 42.211 -10.319 -49.194 1.00 90.31 90 GLY A N 1
ATOM 688 C CA . GLY A 1 90 ? 42.252 -11.711 -49.656 1.00 90.31 90 GLY A CA 1
ATOM 689 C C . GLY A 1 90 ? 43.279 -12.606 -48.947 1.00 90.31 90 GLY A C 1
ATOM 690 O O . GLY A 1 90 ? 43.226 -13.827 -49.070 1.00 90.31 90 GLY A O 1
ATOM 691 N N . LYS A 1 91 ? 44.206 -12.041 -48.161 1.00 92.69 91 LYS A N 1
ATOM 692 C CA . LYS A 1 91 ? 45.204 -12.802 -47.393 1.00 92.69 91 LYS A CA 1
ATOM 693 C C . LYS A 1 91 ? 44.537 -13.527 -46.228 1.00 92.69 91 LYS A C 1
ATOM 695 O O . LYS A 1 91 ? 43.585 -13.016 -45.651 1.00 92.69 91 LYS A O 1
ATOM 700 N N . ALA A 1 92 ? 45.070 -14.681 -45.832 1.00 91.81 92 ALA A N 1
ATOM 701 C CA . ALA A 1 92 ? 44.557 -15.449 -44.696 1.00 91.81 92 ALA A CA 1
ATOM 702 C C . ALA A 1 92 ? 44.486 -14.591 -43.415 1.00 91.81 92 ALA A C 1
ATOM 704 O O . ALA A 1 92 ? 45.519 -14.180 -42.880 1.00 91.81 92 ALA A O 1
ATOM 705 N N . ALA A 1 93 ? 43.268 -14.329 -42.927 1.00 87.69 93 ALA A N 1
ATOM 706 C CA . ALA A 1 93 ? 43.008 -13.372 -41.850 1.00 87.69 93 ALA A CA 1
ATOM 707 C C . ALA A 1 93 ? 43.662 -13.785 -40.522 1.00 87.69 93 ALA A C 1
ATOM 709 O O . ALA A 1 93 ? 44.126 -12.942 -39.757 1.00 87.69 93 ALA A O 1
ATOM 710 N N . CYS A 1 94 ? 43.751 -15.096 -40.284 1.00 87.69 94 CYS A N 1
ATOM 711 C CA . CYS A 1 94 ? 44.195 -15.682 -39.021 1.00 87.69 94 CYS A CA 1
ATOM 712 C C . CYS A 1 94 ? 45.506 -16.481 -39.146 1.00 87.69 94 CYS A C 1
ATOM 714 O O . CYS A 1 94 ? 45.762 -17.366 -38.330 1.00 87.69 94 CYS A O 1
ATOM 716 N N . LYS A 1 95 ? 46.366 -16.179 -40.135 1.00 90.25 95 LYS A N 1
ATOM 717 C CA . LYS A 1 95 ? 47.610 -16.943 -40.380 1.00 90.25 95 LYS A CA 1
ATOM 718 C C . LYS A 1 95 ? 48.521 -17.030 -39.146 1.00 90.25 95 LYS A C 1
ATOM 720 O O . LYS A 1 95 ? 49.119 -18.075 -38.909 1.00 90.25 95 LYS A O 1
ATOM 725 N N . ARG A 1 96 ? 48.591 -15.965 -38.338 1.00 88.94 96 ARG A N 1
ATOM 726 C CA . ARG A 1 96 ? 49.405 -15.924 -37.107 1.00 88.94 96 ARG A CA 1
ATOM 727 C C . ARG A 1 96 ? 48.922 -16.877 -36.006 1.00 88.94 96 ARG A C 1
ATOM 729 O O . ARG A 1 96 ? 49.715 -17.261 -35.161 1.00 88.94 96 ARG A O 1
ATOM 736 N N . PHE A 1 97 ? 47.656 -17.294 -36.051 1.00 89.62 97 PHE A N 1
ATOM 737 C CA . PHE A 1 97 ? 47.054 -18.209 -35.075 1.00 89.62 97 PHE A CA 1
ATOM 738 C C . PHE A 1 97 ? 47.059 -19.66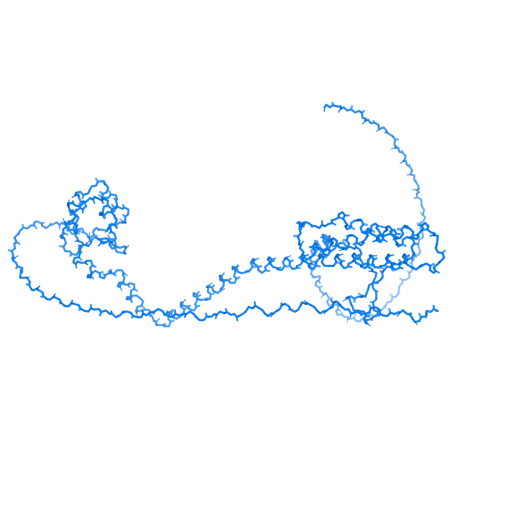7 -35.533 1.00 89.62 97 PHE A C 1
ATOM 740 O O . PHE A 1 97 ? 46.450 -20.511 -34.883 1.00 89.62 97 PHE A O 1
ATOM 747 N N . ALA A 1 98 ? 47.747 -19.995 -36.632 1.00 90.81 98 ALA A N 1
ATOM 748 C CA . ALA A 1 98 ? 47.845 -21.373 -37.113 1.00 90.81 98 ALA A CA 1
ATOM 749 C C . ALA A 1 98 ? 48.473 -22.330 -36.081 1.00 90.81 98 ALA A C 1
ATOM 751 O O . ALA A 1 98 ? 48.168 -23.521 -36.099 1.00 90.81 98 ALA A O 1
ATOM 752 N N . SER A 1 99 ? 49.320 -21.809 -35.188 1.00 92.94 99 SER A N 1
ATOM 753 C CA . SER A 1 99 ? 49.950 -22.540 -34.082 1.00 92.94 99 SER A CA 1
ATOM 754 C C . SER A 1 99 ? 49.229 -22.383 -32.736 1.00 92.94 99 SER A C 1
ATOM 756 O O . SER A 1 99 ? 49.599 -23.049 -31.772 1.00 92.94 99 SER A O 1
ATOM 758 N N . SER A 1 100 ? 48.220 -21.513 -32.639 1.00 93.12 100 SER A N 1
ATOM 759 C CA . SER A 1 100 ? 47.502 -21.251 -31.389 1.00 93.12 100 SER A CA 1
ATOM 760 C C . SER A 1 100 ? 46.410 -22.291 -31.138 1.00 93.12 100 SER A C 1
ATOM 762 O O . SER A 1 100 ? 45.841 -22.857 -32.071 1.00 93.12 100 SER A O 1
ATOM 764 N N . MET A 1 101 ? 46.082 -22.532 -29.866 1.00 93.25 101 MET A N 1
ATOM 765 C CA . MET A 1 101 ? 44.990 -23.439 -29.505 1.00 93.25 101 MET A CA 1
ATOM 766 C C . MET A 1 101 ? 43.628 -22.872 -29.957 1.00 93.25 101 MET A C 1
ATOM 768 O O . MET A 1 101 ? 43.381 -21.681 -29.743 1.00 93.25 101 MET A O 1
ATOM 772 N N . PRO A 1 102 ? 42.703 -23.699 -30.490 1.00 91.88 102 PRO A N 1
ATOM 773 C CA . PRO A 1 102 ? 41.385 -23.248 -30.958 1.00 91.88 102 PRO A CA 1
ATOM 774 C C . PRO A 1 102 ? 40.576 -22.482 -29.906 1.00 91.88 102 PRO A C 1
ATOM 776 O O . PRO A 1 102 ? 39.898 -21.510 -30.230 1.00 91.88 102 PRO A O 1
ATOM 779 N N . LEU A 1 103 ? 40.708 -22.868 -28.633 1.00 92.38 103 LEU A N 1
ATOM 780 C CA . LEU A 1 103 ? 40.017 -22.221 -27.519 1.00 92.38 103 LEU A CA 1
ATOM 781 C C . LEU A 1 103 ? 40.417 -20.744 -27.355 1.00 92.38 103 LEU A C 1
ATOM 783 O O . LEU A 1 103 ? 39.559 -19.903 -27.105 1.00 92.38 103 LEU A O 1
ATOM 787 N N . VAL A 1 104 ? 41.699 -20.417 -27.559 1.00 94.69 104 VAL A N 1
ATOM 788 C CA . VAL A 1 104 ? 42.206 -19.033 -27.506 1.00 94.69 104 VAL A CA 1
ATOM 789 C C . VAL A 1 104 ? 41.675 -18.224 -28.689 1.00 94.69 104 VAL A C 1
ATOM 791 O O . VAL A 1 104 ? 41.319 -17.059 -28.553 1.00 94.69 104 VAL A O 1
ATOM 794 N N . VAL A 1 105 ? 41.565 -18.849 -29.860 1.00 91.44 105 VAL A N 1
ATOM 795 C CA . VAL A 1 105 ? 41.011 -18.190 -31.050 1.00 91.44 105 VAL A CA 1
ATOM 796 C C . VAL A 1 105 ? 39.512 -17.921 -30.888 1.00 91.44 105 VAL A C 1
ATOM 798 O O . VAL A 1 105 ? 39.039 -16.878 -31.330 1.00 91.44 105 VAL A O 1
ATOM 801 N N . LYS A 1 106 ? 38.774 -18.801 -30.199 1.00 92.94 106 LYS A N 1
ATOM 802 C CA . LYS A 1 106 ? 37.349 -18.610 -29.891 1.00 92.94 106 LYS A CA 1
ATOM 803 C C . LYS A 1 106 ? 37.110 -17.426 -28.949 1.00 92.94 106 LYS A C 1
ATOM 805 O O . LYS A 1 106 ? 36.203 -16.637 -29.195 1.00 92.94 106 LYS A O 1
ATOM 810 N N . THR A 1 107 ? 37.937 -17.245 -27.916 1.00 93.44 107 THR A N 1
ATOM 811 C CA . THR A 1 107 ? 37.827 -16.071 -27.025 1.00 93.44 107 THR A CA 1
ATOM 812 C C . THR A 1 107 ? 38.239 -14.776 -27.724 1.00 93.44 107 THR A C 1
ATOM 814 O O . THR A 1 107 ? 37.672 -13.721 -27.452 1.00 93.44 107 THR A O 1
ATOM 817 N N . MET A 1 108 ? 39.173 -14.857 -28.675 1.00 92.00 108 MET A N 1
ATOM 818 C CA . MET A 1 108 ? 39.605 -13.733 -29.508 1.00 92.00 108 MET A CA 1
ATOM 819 C C . MET A 1 108 ? 38.779 -13.556 -30.790 1.00 92.00 108 MET A C 1
ATOM 821 O O . MET A 1 108 ? 39.157 -12.764 -31.648 1.00 92.00 108 MET A O 1
ATOM 825 N N . LEU A 1 109 ? 37.651 -14.251 -30.954 1.00 92.12 109 LEU A N 1
ATOM 826 C CA . LEU A 1 109 ? 36.857 -14.193 -32.186 1.00 92.12 109 LEU A CA 1
ATOM 827 C C . LEU A 1 109 ? 36.376 -12.767 -32.494 1.00 92.12 109 LEU A C 1
ATOM 829 O O . LEU A 1 109 ? 36.447 -12.325 -33.641 1.00 92.12 109 LEU A O 1
ATOM 833 N N . ASP A 1 110 ? 36.016 -12.012 -31.454 1.00 89.25 110 ASP A N 1
ATOM 834 C CA . ASP A 1 110 ? 35.642 -10.593 -31.533 1.00 89.25 110 ASP A CA 1
ATOM 835 C C . ASP A 1 110 ? 36.795 -9.681 -32.028 1.00 89.25 110 ASP A C 1
ATOM 837 O O . ASP A 1 110 ? 36.569 -8.513 -32.345 1.00 89.25 110 ASP A O 1
ATOM 841 N N . ALA A 1 111 ? 38.033 -10.188 -32.112 1.00 87.88 111 ALA A N 1
ATOM 842 C CA . ALA A 1 111 ? 39.179 -9.464 -32.658 1.00 87.88 111 ALA A CA 1
ATOM 843 C C . ALA A 1 111 ? 39.361 -9.631 -34.178 1.00 87.88 111 ALA A C 1
ATOM 845 O O . ALA A 1 111 ? 40.009 -8.790 -34.795 1.00 87.88 111 ALA A O 1
ATOM 846 N N . PHE A 1 112 ? 38.801 -10.678 -34.792 1.00 88.12 112 PHE A N 1
ATOM 847 C CA . PHE A 1 112 ? 38.947 -10.955 -36.237 1.00 88.12 112 PHE A CA 1
ATOM 848 C C . PHE A 1 112 ? 37.649 -10.769 -37.007 1.00 88.12 112 PHE A C 1
ATOM 850 O O . PHE A 1 112 ? 37.659 -10.588 -38.223 1.00 88.12 112 PHE A O 1
ATOM 857 N N . TRP A 1 113 ? 36.528 -10.844 -36.300 1.00 91.50 113 TRP A N 1
ATOM 858 C CA . TRP A 1 113 ? 35.197 -10.769 -36.862 1.00 91.50 113 TRP A CA 1
ATOM 859 C C . TRP A 1 113 ? 34.538 -9.447 -36.476 1.00 91.50 113 TRP A C 1
ATOM 861 O O . TRP A 1 113 ? 34.419 -9.112 -35.297 1.00 91.50 113 TRP A O 1
ATOM 871 N N . CYS A 1 114 ? 34.091 -8.688 -37.475 1.00 89.62 114 CYS A N 1
ATOM 872 C CA . CYS A 1 114 ? 33.318 -7.480 -37.222 1.00 89.62 114 CYS A CA 1
ATOM 873 C C . CYS A 1 114 ? 31.852 -7.851 -36.965 1.00 89.62 114 CYS A C 1
ATOM 875 O O . CYS A 1 114 ? 31.178 -8.375 -37.855 1.00 89.62 114 CYS A O 1
ATOM 877 N N . LYS A 1 115 ? 31.343 -7.523 -35.769 1.00 87.19 115 LYS A N 1
ATOM 878 C CA . LYS A 1 115 ? 29.974 -7.863 -35.333 1.00 87.19 115 LYS A CA 1
ATOM 879 C C . LYS A 1 115 ? 28.878 -7.307 -36.240 1.00 87.19 115 LYS A C 1
ATOM 881 O O . LYS A 1 115 ? 27.768 -7.827 -36.267 1.00 87.19 115 LYS A O 1
ATOM 886 N N . GLU A 1 116 ? 29.185 -6.238 -36.959 1.00 82.81 116 GLU A N 1
ATOM 887 C CA . GLU A 1 116 ? 28.192 -5.451 -37.675 1.00 82.81 116 GLU A CA 1
ATOM 888 C C . GLU A 1 116 ? 28.064 -5.805 -39.154 1.00 82.81 116 GLU A C 1
ATOM 890 O O . GLU A 1 116 ? 26.940 -5.890 -39.657 1.00 82.81 116 GLU A O 1
ATOM 895 N N . CYS A 1 117 ? 29.190 -6.034 -39.842 1.00 86.19 117 CYS A N 1
ATOM 896 C CA . CYS A 1 117 ? 29.194 -6.476 -41.238 1.00 86.19 117 CYS A CA 1
ATOM 897 C C . CYS A 1 117 ? 29.357 -7.989 -41.395 1.00 86.19 117 CYS A C 1
ATOM 899 O O . CYS A 1 117 ? 29.154 -8.490 -42.492 1.00 86.19 117 CYS A O 1
ATOM 901 N N . GLY A 1 118 ? 29.744 -8.722 -40.348 1.00 89.50 118 GLY A N 1
ATOM 902 C CA . GLY A 1 118 ? 29.985 -10.162 -40.428 1.00 89.50 118 GLY A CA 1
ATOM 903 C C . GLY A 1 118 ? 31.240 -10.552 -41.222 1.00 89.50 118 GLY A C 1
ATOM 904 O O . GLY A 1 118 ? 31.424 -11.727 -41.539 1.00 89.50 118 GLY A O 1
ATOM 905 N N . ARG A 1 119 ? 32.098 -9.584 -41.582 1.00 91.94 119 ARG A N 1
ATOM 906 C CA . ARG A 1 119 ? 33.328 -9.824 -42.351 1.00 91.94 119 ARG A CA 1
ATOM 907 C C . ARG A 1 119 ? 34.481 -10.238 -41.437 1.00 91.94 119 ARG A C 1
ATOM 909 O O . ARG A 1 119 ? 34.614 -9.761 -40.308 1.00 91.94 119 ARG A O 1
ATOM 916 N N . LEU A 1 120 ? 35.340 -11.095 -41.980 1.00 92.19 120 LEU A N 1
ATOM 917 C CA . LEU A 1 120 ? 36.621 -11.475 -41.396 1.00 92.19 120 LEU A CA 1
ATOM 918 C C . LEU A 1 120 ? 37.730 -10.523 -41.843 1.00 92.19 120 LEU A C 1
ATOM 920 O O . LEU A 1 120 ? 37.971 -10.342 -43.040 1.00 92.19 120 LEU A O 1
ATOM 924 N N . LEU A 1 121 ? 38.436 -9.948 -40.879 1.00 91.88 121 LEU A N 1
ATOM 925 C CA . LEU A 1 121 ? 39.481 -8.958 -41.095 1.00 91.88 121 LEU A CA 1
ATOM 926 C C . LEU A 1 121 ? 40.796 -9.466 -40.509 1.00 91.88 121 LEU A C 1
ATOM 928 O O . LEU A 1 121 ? 40.823 -10.077 -39.440 1.00 91.88 121 LEU A O 1
ATOM 932 N N . CYS A 1 122 ? 41.900 -9.236 -41.219 1.00 91.06 122 CYS A N 1
ATOM 933 C CA . CYS A 1 122 ? 43.213 -9.406 -40.610 1.00 91.06 122 CYS A CA 1
ATOM 934 C C . CYS A 1 122 ? 43.511 -8.213 -39.693 1.00 91.06 122 CYS A C 1
ATOM 936 O O . CYS A 1 122 ? 42.882 -7.166 -39.804 1.00 91.06 122 CYS A O 1
ATOM 938 N N . GLU A 1 123 ? 44.498 -8.358 -38.814 1.00 87.81 123 GLU A N 1
ATOM 939 C CA . GLU A 1 123 ? 44.847 -7.343 -37.811 1.00 87.81 123 GLU A CA 1
ATOM 940 C C . GLU A 1 123 ? 45.101 -5.949 -38.404 1.00 87.81 123 GLU A C 1
ATOM 942 O O . GLU A 1 123 ? 44.521 -4.983 -37.929 1.00 87.81 123 GLU A O 1
ATOM 947 N N . ALA A 1 124 ? 45.852 -5.850 -39.505 1.00 87.62 124 ALA A N 1
ATOM 948 C CA . ALA A 1 124 ? 46.125 -4.567 -40.161 1.00 87.62 124 ALA A CA 1
ATOM 949 C C . ALA A 1 124 ? 44.865 -3.880 -40.723 1.00 87.62 124 ALA A C 1
ATOM 951 O O . ALA A 1 124 ? 44.783 -2.659 -40.765 1.00 87.62 124 ALA A O 1
ATOM 952 N N . HIS A 1 125 ? 43.877 -4.666 -41.157 1.00 87.38 125 HIS A N 1
ATOM 953 C CA . HIS A 1 125 ? 42.616 -4.159 -41.701 1.00 87.38 125 HIS A CA 1
ATOM 954 C C . HIS A 1 125 ? 41.547 -3.972 -40.635 1.00 87.38 125 HIS A C 1
ATOM 956 O O . HIS A 1 125 ? 40.560 -3.294 -40.876 1.00 87.38 125 HIS A O 1
ATOM 962 N N . ARG A 1 126 ? 41.725 -4.563 -39.457 1.00 84.19 126 ARG A N 1
ATOM 963 C CA . ARG A 1 126 ? 40.793 -4.421 -38.346 1.00 84.19 126 ARG A CA 1
ATOM 964 C C . ARG A 1 126 ? 40.721 -2.969 -37.891 1.00 84.19 126 ARG A C 1
ATOM 966 O O . ARG A 1 126 ? 39.626 -2.433 -37.774 1.00 84.19 126 ARG A O 1
ATOM 973 N N . ASP A 1 127 ? 41.879 -2.354 -37.680 1.00 78.75 127 ASP A N 1
ATOM 974 C CA . ASP A 1 127 ? 41.965 -1.004 -37.117 1.00 78.75 127 ASP A CA 1
ATOM 975 C C . ASP A 1 127 ? 41.532 0.068 -38.131 1.00 78.75 127 ASP A C 1
ATOM 977 O O . ASP A 1 127 ? 41.016 1.114 -37.749 1.00 78.75 127 ASP A O 1
ATOM 981 N N . GLY A 1 128 ? 41.679 -0.217 -39.430 1.00 77.31 128 GLY A N 1
ATOM 982 C CA . GLY A 1 128 ? 41.208 0.638 -40.523 1.00 77.31 128 GLY A CA 1
ATOM 983 C C . GLY A 1 128 ? 39.792 0.331 -41.021 1.00 77.31 128 GLY A C 1
ATOM 984 O O . GLY A 1 128 ? 39.281 1.063 -41.865 1.00 77.31 128 GLY A O 1
ATOM 985 N N . HIS A 1 129 ? 39.146 -0.740 -40.547 1.00 78.38 129 HIS A N 1
ATOM 986 C CA . HIS A 1 129 ? 37.800 -1.094 -40.987 1.00 78.38 129 HIS A CA 1
ATOM 987 C C . HIS A 1 129 ? 36.770 -0.264 -40.229 1.00 78.38 129 HIS A C 1
ATOM 989 O O . HIS A 1 129 ? 36.224 -0.656 -39.191 1.00 78.38 129 HIS A O 1
ATOM 995 N N . THR A 1 130 ? 36.439 0.874 -40.817 1.00 67.19 130 THR A N 1
ATOM 996 C CA . THR A 1 130 ? 35.150 1.495 -40.592 1.00 67.19 130 THR A CA 1
ATOM 997 C C . THR A 1 130 ? 34.105 0.578 -41.212 1.00 67.19 130 THR A C 1
ATOM 999 O O . THR A 1 130 ? 34.126 0.248 -42.396 1.00 67.19 130 THR A O 1
ATOM 1002 N N . CYS A 1 131 ? 33.237 0.016 -40.375 1.00 76.94 131 CYS A N 1
ATOM 1003 C CA . CYS A 1 131 ? 32.194 -0.848 -40.892 1.00 76.94 131 CYS A CA 1
ATOM 1004 C C . CYS A 1 131 ? 31.334 -0.020 -41.846 1.00 76.94 131 CYS A C 1
ATOM 1006 O O . CYS A 1 131 ? 30.723 0.941 -41.397 1.00 76.94 131 CYS A O 1
ATOM 1008 N N . GLU A 1 132 ? 31.258 -0.400 -43.125 1.00 66.12 132 GLU A N 1
ATOM 1009 C CA . GLU A 1 132 ? 30.390 0.251 -44.125 1.00 66.12 132 GLU A CA 1
ATOM 1010 C C . GLU A 1 132 ? 28.956 0.424 -43.593 1.00 66.12 132 GLU A C 1
ATOM 1012 O O . GLU A 1 132 ? 28.270 1.376 -43.932 1.00 66.12 132 GLU A O 1
ATOM 1017 N N . LYS A 1 133 ? 28.513 -0.458 -42.687 1.00 67.06 133 LYS A N 1
ATOM 1018 C CA . LYS A 1 133 ? 27.231 -0.357 -41.983 1.00 67.06 133 LYS A CA 1
ATOM 1019 C C . LYS A 1 133 ? 27.201 0.735 -40.906 1.00 67.06 133 LYS A C 1
ATOM 1021 O O . LYS A 1 133 ? 26.192 1.425 -40.793 1.00 67.06 133 LYS A O 1
ATOM 1026 N N . MET A 1 134 ? 28.278 0.916 -40.137 1.00 72.62 134 MET A N 1
ATOM 1027 C CA . MET A 1 134 ? 28.415 2.048 -39.210 1.00 72.62 134 MET A CA 1
ATOM 1028 C C . MET A 1 134 ? 28.550 3.360 -39.953 1.00 72.62 134 MET A C 1
ATOM 1030 O O . MET A 1 134 ? 27.969 4.347 -39.523 1.00 72.62 134 MET A O 1
ATOM 1034 N N . GLU A 1 135 ? 29.293 3.380 -41.055 1.00 76.00 135 GLU A N 1
ATOM 1035 C CA . GLU A 1 135 ? 29.401 4.561 -41.902 1.00 76.00 135 GLU A CA 1
ATOM 1036 C C . GLU A 1 135 ? 28.065 4.878 -42.556 1.00 76.00 135 GLU A C 1
ATOM 1038 O O . GLU A 1 135 ? 27.615 6.004 -42.417 1.00 76.00 135 GLU A O 1
ATOM 1043 N N . ALA A 1 136 ? 27.356 3.893 -43.111 1.00 76.88 136 ALA A N 1
ATOM 1044 C CA . ALA A 1 136 ? 26.014 4.087 -43.653 1.00 76.88 136 ALA A CA 1
ATOM 1045 C C . ALA A 1 136 ? 25.010 4.535 -42.580 1.00 76.88 136 ALA A C 1
ATOM 1047 O O . ALA A 1 136 ? 24.180 5.397 -42.844 1.00 76.88 136 ALA A O 1
ATOM 1048 N N . MET A 1 137 ? 25.078 4.012 -41.349 1.00 77.25 137 MET A N 1
ATOM 1049 C CA . MET A 1 137 ? 24.240 4.503 -40.247 1.00 77.25 137 MET A CA 1
ATOM 1050 C C . MET A 1 137 ? 24.645 5.903 -39.785 1.00 77.25 137 MET A C 1
ATOM 1052 O O . MET A 1 137 ? 23.779 6.710 -39.453 1.00 77.25 137 MET A O 1
ATOM 1056 N N . LYS A 1 138 ? 25.941 6.213 -39.754 1.00 82.12 138 LYS A N 1
ATOM 1057 C CA . LYS A 1 138 ? 26.462 7.530 -39.378 1.00 82.12 138 LYS A CA 1
ATOM 1058 C C . LYS A 1 138 ? 26.133 8.571 -40.442 1.00 82.12 138 LYS A C 1
ATOM 1060 O O . LYS A 1 138 ? 25.758 9.677 -40.082 1.00 82.12 138 LYS A O 1
ATOM 1065 N N . GLU A 1 139 ? 26.202 8.208 -41.713 1.00 83.12 139 GLU A N 1
ATOM 1066 C CA . GLU A 1 139 ? 25.803 9.018 -42.859 1.00 83.12 139 GLU A CA 1
ATOM 1067 C C . GLU A 1 139 ? 24.282 9.178 -42.902 1.00 83.12 139 GLU A C 1
ATOM 1069 O O . GLU A 1 139 ? 23.796 10.295 -43.013 1.00 83.12 139 GLU A O 1
ATOM 1074 N N . ALA A 1 140 ? 23.506 8.114 -42.676 1.00 81.31 140 ALA A N 1
ATOM 1075 C CA . ALA A 1 140 ? 22.055 8.216 -42.522 1.00 81.31 140 ALA A CA 1
ATOM 1076 C C . ALA A 1 140 ? 21.667 9.131 -41.348 1.00 81.31 140 ALA A C 1
ATOM 1078 O O . ALA A 1 140 ? 20.727 9.914 -41.469 1.00 81.31 140 ALA A O 1
ATOM 1079 N N . ARG A 1 141 ? 22.407 9.091 -40.230 1.00 79.50 141 ARG A N 1
ATOM 1080 C CA . ARG A 1 141 ? 22.233 10.018 -39.098 1.00 79.50 141 ARG A CA 1
ATOM 1081 C C . ARG A 1 141 ? 22.704 11.438 -39.412 1.00 79.50 141 ARG A C 1
ATOM 1083 O O . ARG A 1 141 ? 22.070 12.374 -38.948 1.00 79.50 141 ARG A O 1
ATOM 1090 N N . ALA A 1 142 ? 23.771 11.611 -40.188 1.00 84.94 142 ALA A N 1
ATOM 1091 C CA . ALA A 1 142 ? 24.252 12.922 -40.622 1.00 84.94 142 ALA A CA 1
ATOM 1092 C C . ALA A 1 142 ? 23.299 13.574 -41.639 1.00 84.94 142 ALA A C 1
ATOM 1094 O O . ALA A 1 142 ? 23.134 14.790 -41.637 1.00 84.94 142 ALA A O 1
ATOM 1095 N N . ASN A 1 143 ? 22.628 12.757 -42.452 1.00 86.44 143 ASN A N 1
ATOM 1096 C CA . ASN A 1 143 ? 21.623 13.174 -43.427 1.00 86.44 143 ASN A CA 1
ATOM 1097 C C . ASN A 1 143 ? 20.235 13.382 -42.797 1.00 86.44 143 ASN A C 1
ATOM 1099 O O . ASN A 1 143 ? 19.348 13.969 -43.420 1.00 86.44 143 ASN A O 1
ATOM 1103 N N . MET A 1 144 ? 20.017 12.923 -41.560 1.00 83.44 144 MET A N 1
ATOM 1104 C CA . MET A 1 144 ? 18.823 13.279 -40.803 1.00 83.44 144 MET A CA 1
ATOM 1105 C C . MET A 1 144 ? 18.929 14.741 -40.380 1.00 83.44 144 MET A C 1
ATOM 1107 O O . MET A 1 144 ? 19.857 15.134 -39.678 1.00 83.44 144 MET A O 1
ATOM 1111 N N . ALA A 1 145 ? 17.948 15.548 -40.791 1.00 90.31 145 ALA A N 1
ATOM 1112 C CA . ALA A 1 145 ? 17.857 16.933 -40.354 1.00 90.31 145 ALA A CA 1
ATOM 1113 C C . ALA A 1 145 ? 17.934 17.001 -38.813 1.00 90.31 145 ALA A C 1
ATOM 1115 O O . ALA A 1 145 ? 17.270 16.202 -38.142 1.00 90.31 145 ALA A O 1
ATOM 1116 N N . PRO A 1 146 ? 18.693 17.947 -38.233 1.00 90.00 146 PRO A N 1
ATOM 1117 C CA . PRO A 1 146 ? 18.880 18.042 -36.783 1.00 90.00 146 PRO A CA 1
ATOM 1118 C C . PRO A 1 146 ? 17.551 18.182 -36.023 1.00 90.00 146 PRO A C 1
ATOM 1120 O O . PRO A 1 146 ? 17.430 17.731 -34.885 1.00 90.00 146 PRO A O 1
ATOM 1123 N N . GLU A 1 147 ? 16.528 18.742 -36.670 1.00 91.44 147 GLU A N 1
ATOM 1124 C CA . GLU A 1 147 ? 15.161 18.825 -36.149 1.00 91.44 147 GLU A CA 1
ATOM 1125 C C . GLU A 1 147 ? 14.516 17.447 -35.951 1.00 91.44 147 GLU A C 1
ATOM 1127 O O . GLU A 1 147 ? 13.886 17.210 -34.923 1.00 91.44 147 GLU A O 1
ATOM 1132 N N . LYS A 1 148 ? 14.733 16.500 -36.873 1.00 91.81 148 LYS A N 1
ATOM 1133 C CA . LYS A 1 148 ? 14.204 15.131 -36.755 1.00 91.81 148 LYS A CA 1
ATOM 1134 C C . LYS A 1 148 ? 14.833 14.386 -35.582 1.00 91.81 148 LYS A C 1
ATOM 1136 O O . LYS A 1 148 ? 14.134 13.669 -34.876 1.00 91.81 148 LYS A O 1
ATOM 1141 N N . ILE A 1 149 ? 16.131 14.585 -35.348 1.00 88.00 149 ILE A N 1
ATOM 1142 C CA . ILE A 1 149 ? 16.840 13.975 -34.214 1.00 88.00 149 ILE A CA 1
ATOM 1143 C C . ILE A 1 149 ? 16.284 14.517 -32.891 1.00 88.00 149 ILE A C 1
ATOM 1145 O O . ILE A 1 149 ? 16.026 13.748 -31.968 1.00 88.00 149 ILE A O 1
ATOM 1149 N N . ARG A 1 150 ? 16.044 15.833 -32.798 1.00 92.12 150 ARG A N 1
ATOM 1150 C CA . ARG A 1 150 ? 15.431 16.441 -31.604 1.00 92.12 150 ARG A CA 1
ATOM 1151 C C . ARG A 1 150 ? 14.016 15.917 -31.358 1.00 92.12 150 ARG A C 1
ATOM 1153 O O . ARG A 1 150 ? 13.719 15.549 -30.227 1.00 92.12 150 ARG A O 1
ATOM 1160 N N . ALA A 1 151 ? 13.196 15.819 -32.404 1.00 94.75 151 ALA A N 1
ATOM 1161 C CA . ALA A 1 151 ? 11.840 15.283 -32.302 1.00 94.75 151 ALA A CA 1
ATOM 1162 C C . ALA A 1 151 ? 11.823 13.817 -31.832 1.00 94.75 151 ALA A C 1
ATOM 1164 O O . ALA A 1 151 ? 11.011 13.454 -30.986 1.00 94.75 151 ALA A O 1
ATOM 1165 N N . GLN A 1 152 ? 12.751 12.982 -32.316 1.00 92.31 152 GLN A N 1
ATOM 1166 C CA . GLN A 1 152 ? 12.888 11.596 -31.849 1.00 92.31 152 GLN A CA 1
ATOM 1167 C C . GLN A 1 152 ? 13.274 11.519 -30.371 1.00 92.31 152 GLN A C 1
ATOM 1169 O O . GLN A 1 152 ? 12.667 10.760 -29.624 1.00 92.31 152 GLN A O 1
ATOM 1174 N N . LEU A 1 153 ? 14.231 12.340 -29.928 1.00 93.25 153 LEU A N 1
ATOM 1175 C CA . LEU A 1 153 ? 14.632 12.378 -28.521 1.00 93.25 153 LEU A CA 1
ATOM 1176 C C . LEU A 1 153 ? 13.507 12.871 -27.601 1.00 93.25 153 LEU A C 1
ATOM 1178 O O . LEU A 1 153 ? 13.420 12.430 -26.457 1.00 93.25 153 LEU A O 1
ATOM 1182 N N . GLU A 1 154 ? 12.663 13.796 -28.057 1.00 96.56 154 GLU A N 1
ATOM 1183 C CA . GLU A 1 154 ? 11.506 14.267 -27.289 1.00 96.56 154 GLU A CA 1
ATOM 1184 C C . GLU A 1 154 ? 10.415 13.195 -27.188 1.00 96.56 154 GLU A C 1
ATOM 1186 O O . GLU A 1 154 ? 9.904 12.946 -26.096 1.00 96.56 154 GLU A O 1
ATOM 1191 N N . GLU A 1 155 ? 10.120 12.499 -28.286 1.00 96.69 155 GLU A N 1
ATOM 1192 C CA . GLU A 1 155 ? 9.162 11.393 -28.288 1.00 96.69 155 GLU A CA 1
ATOM 1193 C C . GLU A 1 155 ? 9.657 10.217 -27.432 1.00 96.69 155 GLU A C 1
ATOM 1195 O O . GLU A 1 155 ? 8.901 9.694 -26.618 1.00 96.69 155 GLU A O 1
ATOM 1200 N N . GLU A 1 156 ? 10.941 9.852 -27.505 1.00 95.88 156 GLU A N 1
ATOM 1201 C CA . GLU A 1 156 ? 11.533 8.837 -26.622 1.00 95.88 156 GLU A CA 1
ATOM 1202 C C . GLU A 1 156 ? 11.473 9.254 -25.148 1.00 95.88 156 GLU A C 1
ATOM 1204 O O . GLU A 1 156 ? 11.158 8.435 -24.283 1.00 95.88 156 GLU A O 1
ATOM 1209 N N . LYS A 1 157 ? 11.723 10.533 -24.833 1.00 97.12 157 LYS A N 1
ATOM 1210 C CA . LYS A 1 157 ? 11.553 11.062 -23.469 1.00 97.12 157 LYS A CA 1
ATOM 1211 C C . LYS A 1 157 ? 10.102 10.971 -23.012 1.00 97.12 157 LYS A C 1
ATOM 1213 O O . LYS A 1 157 ? 9.861 10.572 -21.875 1.00 97.12 157 LYS A O 1
ATOM 1218 N N . ARG A 1 158 ? 9.144 11.298 -23.882 1.00 97.94 158 ARG A N 1
ATOM 1219 C CA . ARG A 1 158 ? 7.711 11.192 -23.592 1.00 97.94 158 ARG A CA 1
ATOM 1220 C C . ARG A 1 158 ? 7.294 9.742 -23.367 1.00 97.94 158 ARG A C 1
ATOM 1222 O O . ARG A 1 158 ? 6.593 9.463 -22.399 1.00 97.94 158 ARG A O 1
ATOM 1229 N N . GLN A 1 159 ? 7.763 8.818 -24.202 1.00 96.81 159 GLN A N 1
ATOM 1230 C CA . GLN A 1 159 ? 7.508 7.385 -24.052 1.00 96.81 159 GLN A CA 1
ATOM 1231 C C . GLN A 1 159 ? 8.135 6.835 -22.774 1.00 96.81 159 GLN A C 1
ATOM 1233 O O . GLN A 1 159 ? 7.485 6.086 -22.050 1.00 96.81 159 GLN A O 1
ATOM 1238 N N . LYS A 1 160 ? 9.363 7.249 -22.442 1.00 97.44 160 LYS A N 1
ATOM 1239 C CA . LYS A 1 160 ? 10.021 6.873 -21.189 1.00 97.44 160 LYS A CA 1
ATOM 1240 C C . LYS A 1 160 ? 9.266 7.410 -19.971 1.00 97.44 160 LYS A C 1
ATOM 1242 O O . LYS A 1 160 ? 9.064 6.655 -19.026 1.00 97.44 160 LYS A O 1
ATOM 1247 N N . ALA A 1 161 ? 8.813 8.663 -20.002 1.00 97.62 161 ALA A N 1
ATOM 1248 C CA . ALA A 1 161 ? 8.010 9.249 -18.929 1.00 97.62 161 ALA A CA 1
ATOM 1249 C C . ALA A 1 161 ? 6.658 8.533 -18.772 1.00 97.62 161 ALA A C 1
ATOM 1251 O O . ALA A 1 161 ? 6.270 8.195 -17.657 1.00 97.62 161 ALA A O 1
ATOM 1252 N N . ALA A 1 162 ? 5.979 8.223 -19.882 1.00 97.44 162 ALA A N 1
ATOM 1253 C CA . ALA A 1 162 ? 4.730 7.463 -19.869 1.00 97.44 162 ALA A CA 1
ATOM 1254 C C . ALA A 1 162 ? 4.929 6.029 -19.348 1.00 97.44 162 ALA A C 1
ATOM 1256 O O . ALA A 1 162 ? 4.109 5.531 -18.580 1.00 97.44 162 ALA A O 1
ATOM 1257 N N . ALA A 1 163 ? 6.032 5.371 -19.718 1.00 97.44 163 ALA A N 1
ATOM 1258 C CA . ALA A 1 163 ? 6.381 4.045 -19.216 1.00 97.44 163 ALA A CA 1
ATOM 1259 C C . ALA A 1 163 ? 6.728 4.068 -17.718 1.00 97.44 163 ALA A C 1
ATOM 1261 O O . ALA A 1 163 ? 6.318 3.174 -16.984 1.00 97.44 163 ALA A O 1
ATOM 1262 N N . GLU A 1 164 ? 7.440 5.095 -17.248 1.00 97.62 164 GLU A N 1
ATOM 1263 C CA . GLU A 1 164 ? 7.736 5.286 -15.827 1.00 97.62 164 GLU A CA 1
ATOM 1264 C C . GLU A 1 164 ? 6.460 5.557 -15.017 1.00 97.62 164 GLU A C 1
ATOM 1266 O O . GLU A 1 164 ? 6.276 4.988 -13.941 1.00 97.62 164 GLU A O 1
ATOM 1271 N N . GLU A 1 165 ? 5.542 6.375 -15.535 1.00 97.25 165 GLU A N 1
ATOM 1272 C CA . GLU A 1 165 ? 4.249 6.617 -14.897 1.00 97.25 165 GLU A CA 1
ATOM 1273 C C . GLU A 1 165 ? 3.389 5.346 -14.851 1.00 97.25 165 GLU A C 1
ATOM 1275 O O . GLU A 1 165 ? 2.846 5.010 -13.795 1.00 97.25 165 GLU A O 1
ATOM 1280 N N . ALA A 1 166 ? 3.330 4.594 -15.952 1.00 97.31 166 ALA A N 1
ATOM 1281 C CA . ALA A 1 166 ? 2.650 3.303 -16.003 1.00 97.31 166 ALA A CA 1
ATOM 1282 C C . ALA A 1 166 ? 3.270 2.287 -15.027 1.00 97.31 166 ALA A C 1
ATOM 1284 O O . ALA A 1 166 ? 2.542 1.544 -14.372 1.00 97.31 166 ALA A O 1
ATOM 1285 N N . ALA A 1 167 ? 4.597 2.290 -14.862 1.00 97.50 167 ALA A N 1
ATOM 1286 C CA . ALA A 1 167 ? 5.287 1.441 -13.892 1.00 97.50 167 ALA A CA 1
ATOM 1287 C C . ALA A 1 167 ? 5.009 1.850 -12.432 1.00 97.50 167 ALA A C 1
ATOM 1289 O O . ALA A 1 167 ? 4.971 0.989 -11.552 1.00 97.50 167 ALA A O 1
ATOM 1290 N N . LYS A 1 168 ? 4.772 3.142 -12.156 1.00 97.88 168 LYS A N 1
ATOM 1291 C CA . LYS A 1 168 ? 4.413 3.654 -10.818 1.00 97.88 168 LYS A CA 1
ATOM 1292 C C . LYS A 1 168 ? 2.930 3.476 -10.471 1.00 97.88 168 LYS A C 1
ATOM 1294 O O . LYS A 1 168 ? 2.589 3.482 -9.289 1.00 97.88 168 LYS A O 1
ATOM 1299 N N . ALA A 1 169 ? 2.047 3.308 -11.455 1.00 97.00 169 ALA A N 1
ATOM 1300 C CA . ALA A 1 169 ? 0.610 3.113 -11.244 1.00 97.00 169 ALA A CA 1
ATOM 1301 C C . ALA A 1 169 ? 0.249 1.974 -10.257 1.00 97.00 169 ALA A C 1
ATOM 1303 O O . ALA A 1 169 ? -0.480 2.260 -9.304 1.00 97.00 169 ALA A O 1
ATOM 1304 N N . PRO A 1 170 ? 0.780 0.736 -10.380 1.00 96.38 170 PRO A N 1
ATOM 1305 C CA . PRO A 1 170 ? 0.451 -0.345 -9.445 1.00 96.38 170 PRO A CA 1
ATOM 1306 C C . PRO A 1 170 ? 0.942 -0.065 -8.020 1.00 96.38 170 PRO A C 1
ATOM 1308 O O . PRO A 1 170 ? 0.277 -0.437 -7.056 1.00 96.38 170 PRO A O 1
ATOM 1311 N N . LEU A 1 171 ? 2.073 0.633 -7.866 1.00 96.31 171 LEU A N 1
ATOM 1312 C CA . LEU A 1 171 ? 2.567 1.041 -6.551 1.00 96.31 171 LEU A CA 1
ATOM 1313 C C . LEU A 1 171 ? 1.634 2.078 -5.913 1.00 96.31 171 LEU A C 1
ATOM 1315 O O . LEU A 1 171 ? 1.280 1.939 -4.748 1.00 96.31 171 LEU A O 1
ATOM 1319 N N . ARG A 1 172 ? 1.167 3.072 -6.683 1.00 95.81 172 ARG A N 1
ATOM 1320 C CA . ARG A 1 172 ? 0.185 4.064 -6.208 1.00 95.81 172 ARG A CA 1
ATOM 1321 C C . ARG A 1 172 ? -1.129 3.404 -5.785 1.00 95.81 172 ARG A C 1
ATOM 1323 O O . ARG A 1 172 ? -1.697 3.794 -4.769 1.00 95.81 172 ARG A O 1
ATOM 1330 N N . GLU A 1 173 ? -1.613 2.416 -6.536 1.00 95.56 173 GLU A N 1
ATOM 1331 C CA . GLU A 1 173 ? -2.793 1.630 -6.147 1.00 95.56 173 GLU A CA 1
ATOM 1332 C C . GLU A 1 173 ? -2.552 0.810 -4.878 1.00 95.56 173 GLU A C 1
ATOM 1334 O O . GLU A 1 173 ? -3.403 0.802 -3.988 1.00 95.56 173 GLU A O 1
ATOM 1339 N N . ALA A 1 174 ? -1.389 0.168 -4.752 1.00 94.56 174 ALA A N 1
ATOM 1340 C CA . ALA A 1 174 ? -1.037 -0.599 -3.563 1.00 94.56 174 ALA A CA 1
ATOM 1341 C C . ALA A 1 174 ? -0.955 0.284 -2.306 1.00 94.56 174 ALA A C 1
ATOM 1343 O O . ALA A 1 174 ? -1.479 -0.111 -1.262 1.00 94.56 174 ALA A O 1
ATOM 1344 N N . THR A 1 175 ? -0.364 1.480 -2.412 1.00 94.25 175 THR A N 1
ATOM 1345 C CA . THR A 1 175 ? -0.303 2.464 -1.320 1.00 94.25 175 THR A CA 1
ATOM 1346 C C . THR A 1 175 ? -1.698 2.940 -0.934 1.00 94.25 175 THR A C 1
ATOM 1348 O O . THR A 1 175 ? -2.071 2.819 0.228 1.00 94.25 175 THR A O 1
ATOM 1351 N N . LYS A 1 176 ? -2.529 3.351 -1.904 1.00 93.81 176 LYS A N 1
ATOM 1352 C CA . LYS A 1 176 ? -3.927 3.738 -1.638 1.00 93.81 176 LYS A CA 1
ATOM 1353 C C . LYS A 1 176 ? -4.712 2.620 -0.950 1.00 93.81 176 LYS A C 1
ATOM 1355 O O . LYS A 1 176 ? -5.414 2.865 0.024 1.00 93.81 176 LYS A O 1
ATOM 1360 N N . ALA A 1 177 ? -4.563 1.379 -1.412 1.00 91.50 177 ALA A N 1
ATOM 1361 C CA . ALA A 1 177 ? -5.214 0.231 -0.790 1.00 91.50 177 ALA A CA 1
ATOM 1362 C C . ALA A 1 177 ? -4.695 -0.039 0.635 1.00 91.50 177 ALA A C 1
ATOM 1364 O O . ALA A 1 177 ? -5.458 -0.488 1.490 1.00 91.50 177 ALA A O 1
ATOM 1365 N N . ALA A 1 178 ? -3.411 0.210 0.912 1.00 90.50 178 ALA A N 1
ATOM 1366 C CA . ALA A 1 178 ? -2.847 0.102 2.255 1.00 90.50 178 ALA A CA 1
ATOM 1367 C C . ALA A 1 178 ? -3.384 1.198 3.189 1.00 90.50 178 ALA A C 1
ATOM 1369 O O . ALA A 1 178 ? -3.798 0.877 4.305 1.00 90.50 178 ALA A O 1
ATOM 1370 N N . ASP A 1 179 ? -3.462 2.440 2.714 1.00 91.19 179 ASP A N 1
ATOM 1371 C CA . ASP A 1 179 ? -4.010 3.573 3.461 1.00 91.19 179 ASP A CA 1
ATOM 1372 C C . ASP A 1 179 ? -5.498 3.382 3.764 1.00 91.19 179 ASP A C 1
ATOM 1374 O O . ASP A 1 179 ? -5.919 3.549 4.907 1.00 91.19 179 ASP A O 1
ATOM 1378 N N . GLU A 1 180 ? -6.290 2.919 2.792 1.00 90.50 180 GLU A N 1
ATOM 1379 C CA . GLU A 1 180 ? -7.697 2.575 3.019 1.00 90.50 180 GLU A CA 1
ATOM 1380 C C . GLU A 1 180 ? -7.852 1.486 4.086 1.00 90.50 180 GLU A C 1
ATOM 1382 O O . GLU A 1 180 ? -8.712 1.585 4.964 1.00 90.50 180 GLU A O 1
ATOM 1387 N N . ARG A 1 181 ? -7.022 0.434 4.041 1.00 90.38 181 ARG A N 1
ATOM 1388 C CA . ARG A 1 181 ? -7.036 -0.614 5.072 1.00 90.38 181 ARG A CA 1
ATOM 1389 C C . ARG A 1 181 ? -6.681 -0.040 6.441 1.00 90.38 181 ARG A C 1
ATOM 1391 O O . ARG A 1 181 ? -7.355 -0.365 7.418 1.00 90.38 181 ARG A O 1
ATOM 1398 N N . ARG A 1 182 ? -5.663 0.820 6.517 1.00 92.69 182 ARG A N 1
ATOM 1399 C CA . ARG A 1 182 ? -5.239 1.490 7.752 1.00 92.69 182 ARG A CA 1
ATOM 1400 C C . ARG A 1 182 ? -6.353 2.375 8.317 1.00 92.69 182 ARG A C 1
ATOM 1402 O O . ARG A 1 182 ? -6.675 2.256 9.497 1.00 92.69 182 ARG A O 1
ATOM 1409 N N . GLN A 1 183 ? -7.007 3.177 7.479 1.00 92.44 183 GLN A N 1
ATOM 1410 C CA . GLN A 1 183 ? -8.126 4.033 7.877 1.00 92.44 183 GLN A CA 1
ATOM 1411 C C . GLN A 1 183 ? -9.313 3.218 8.409 1.00 92.44 183 GLN A C 1
ATOM 1413 O O . GLN A 1 183 ? -9.899 3.567 9.430 1.00 92.44 183 GLN A O 1
ATOM 1418 N N . ARG A 1 184 ? -9.648 2.081 7.786 1.00 91.38 184 ARG A N 1
ATOM 1419 C CA . ARG A 1 184 ? -10.724 1.213 8.295 1.00 91.38 184 ARG A CA 1
ATOM 1420 C C . ARG A 1 184 ? -10.395 0.604 9.662 1.00 91.38 184 ARG A C 1
ATOM 1422 O O . ARG A 1 184 ? -11.301 0.445 10.475 1.00 91.38 184 ARG A O 1
ATOM 1429 N N . ARG A 1 185 ? -9.127 0.268 9.934 1.00 93.19 185 ARG A N 1
ATOM 1430 C CA . ARG A 1 185 ? -8.688 -0.206 11.265 1.00 93.19 185 ARG A CA 1
ATOM 1431 C C . ARG A 1 185 ? -8.778 0.895 12.313 1.00 93.19 185 ARG A C 1
ATOM 1433 O O . ARG A 1 185 ? -9.276 0.633 13.402 1.00 93.19 185 ARG A O 1
ATOM 1440 N N . TYR A 1 186 ? -8.365 2.112 11.959 1.00 94.31 186 TYR A N 1
ATOM 1441 C CA . TYR A 1 186 ? -8.493 3.285 12.823 1.00 94.31 186 TYR A CA 1
ATOM 1442 C C . TYR A 1 186 ? -9.940 3.489 13.279 1.00 94.31 186 TYR A C 1
ATOM 1444 O O . TYR A 1 186 ? -10.205 3.517 14.476 1.00 94.31 186 TYR A O 1
ATOM 1452 N N . MET A 1 187 ? -10.885 3.514 12.332 1.00 93.19 187 MET A N 1
ATOM 1453 C CA . MET A 1 187 ? -12.310 3.692 12.639 1.00 93.19 187 MET A CA 1
ATOM 1454 C C . MET A 1 187 ? -12.835 2.625 13.610 1.00 93.19 187 MET A C 1
ATOM 1456 O O . MET A 1 187 ? -13.638 2.919 14.488 1.00 93.19 187 MET A O 1
ATOM 1460 N N . LEU A 1 188 ? -12.394 1.373 13.475 1.00 94.31 188 LEU A N 1
ATOM 1461 C CA . LEU A 1 188 ? -12.789 0.301 14.391 1.00 94.31 188 LEU A CA 1
ATOM 1462 C C . LEU A 1 188 ? -12.187 0.466 15.787 1.00 94.31 188 LEU A C 1
ATOM 1464 O O . LEU A 1 188 ? -12.889 0.274 16.780 1.00 94.31 188 LEU A O 1
ATOM 1468 N N . ALA A 1 189 ? -10.905 0.826 15.863 1.00 95.56 189 ALA A N 1
ATOM 1469 C CA . ALA A 1 189 ? -10.218 1.078 17.125 1.00 95.56 189 ALA A CA 1
ATOM 1470 C C . ALA A 1 189 ? -10.855 2.255 17.884 1.00 95.56 189 ALA A C 1
ATOM 1472 O O . ALA A 1 189 ? -11.069 2.168 19.096 1.00 95.56 189 ALA A O 1
ATOM 1473 N N . GLU A 1 190 ? -11.229 3.312 17.161 1.00 95.56 190 GLU A N 1
ATOM 1474 C CA . GLU A 1 190 ? -11.941 4.479 17.681 1.00 95.56 190 GLU A CA 1
ATOM 1475 C C . GLU A 1 190 ? -13.346 4.111 18.186 1.00 95.56 190 GLU A C 1
ATOM 1477 O O . GLU A 1 190 ? -13.684 4.403 19.335 1.00 95.56 190 GLU A O 1
ATOM 1482 N N . LYS A 1 191 ? -14.141 3.370 17.398 1.00 95.44 191 LYS A N 1
ATOM 1483 C CA . LYS A 1 191 ? -15.454 2.862 17.841 1.00 95.44 191 LYS A CA 1
ATOM 1484 C C . LYS A 1 191 ? -15.329 2.009 19.111 1.00 95.44 191 LYS A C 1
ATOM 1486 O O . LYS A 1 191 ? -16.069 2.215 20.072 1.00 95.44 191 LYS A O 1
ATOM 1491 N N . ALA A 1 192 ? -14.363 1.090 19.160 1.00 96.88 192 ALA A N 1
ATOM 1492 C CA . ALA A 1 192 ? -14.104 0.266 20.342 1.00 96.88 192 ALA A CA 1
ATOM 1493 C C . ALA A 1 192 ? -13.694 1.090 21.565 1.00 96.88 192 ALA A C 1
ATOM 1495 O O . ALA A 1 192 ? -14.119 0.795 22.684 1.00 96.88 192 ALA A O 1
ATOM 1496 N N . TRP A 1 193 ? -12.905 2.143 21.351 1.00 97.31 193 TRP A N 1
ATOM 1497 C CA . TRP A 1 193 ? -12.523 3.074 22.403 1.00 97.31 193 TRP A CA 1
ATOM 1498 C C . TRP A 1 193 ? -13.736 3.825 22.968 1.00 97.31 193 TRP A C 1
ATOM 1500 O O . TRP A 1 193 ? -13.886 3.895 24.189 1.00 97.31 193 TRP A O 1
ATOM 1510 N N . HIS A 1 194 ? -14.650 4.304 22.117 1.00 96.38 194 HIS A N 1
ATOM 1511 C CA . HIS A 1 194 ? -15.889 4.947 22.565 1.00 96.38 194 HIS A CA 1
ATOM 1512 C C . HIS A 1 194 ? -16.766 4.008 23.403 1.00 96.38 194 HIS A C 1
ATOM 1514 O O . HIS A 1 194 ? -17.241 4.410 24.466 1.00 96.38 194 HIS A O 1
ATOM 1520 N N . VAL A 1 195 ? -16.930 2.748 22.982 1.00 97.38 195 VAL A N 1
ATOM 1521 C CA . VAL A 1 195 ? -17.673 1.736 23.757 1.00 97.38 195 VAL A CA 1
ATOM 1522 C C . VAL A 1 195 ? -17.016 1.498 25.119 1.00 97.38 195 VAL A C 1
ATOM 1524 O O . VAL A 1 195 ? -17.700 1.505 26.143 1.00 97.38 195 VAL A O 1
ATOM 1527 N N . ALA A 1 196 ? -15.692 1.329 25.158 1.00 97.75 196 ALA A N 1
ATOM 1528 C CA . ALA A 1 196 ? -14.964 1.133 26.408 1.00 97.75 196 ALA A CA 1
ATOM 1529 C C . ALA A 1 196 ? -15.094 2.349 27.343 1.00 97.75 196 ALA A C 1
ATOM 1531 O O . ALA A 1 196 ? -15.390 2.187 28.526 1.00 97.75 196 ALA A O 1
ATOM 1532 N N . SER A 1 197 ? -14.936 3.567 26.820 1.00 96.56 197 SER A N 1
ATOM 1533 C CA . SER A 1 197 ? -15.072 4.808 27.590 1.00 96.56 197 SER A CA 1
ATOM 1534 C C . SER A 1 197 ? -16.483 4.983 28.169 1.00 96.56 197 SER A C 1
ATOM 1536 O O . SER A 1 197 ? -16.640 5.329 29.346 1.00 96.56 197 SER A O 1
ATOM 1538 N N . TYR A 1 198 ? -17.512 4.665 27.379 1.00 96.00 198 TYR A N 1
ATOM 1539 C CA . TYR A 1 198 ? -18.907 4.676 27.815 1.00 96.00 198 TYR A CA 1
ATOM 1540 C C . TYR A 1 198 ? -19.153 3.700 28.971 1.00 96.00 198 TYR A C 1
ATOM 1542 O O . TYR A 1 198 ? -19.641 4.108 30.027 1.00 96.00 198 TYR A O 1
ATOM 1550 N N . LEU A 1 199 ? -18.751 2.435 28.812 1.00 96.25 199 LEU A N 1
ATOM 1551 C CA . LEU A 1 199 ? -18.925 1.407 29.842 1.00 96.25 199 LEU A CA 1
ATOM 1552 C C . LEU A 1 199 ? -18.149 1.748 31.120 1.00 96.25 199 LEU A C 1
ATOM 1554 O O . LEU A 1 199 ? -18.666 1.565 32.219 1.00 96.25 199 LEU A O 1
ATOM 1558 N N . GLN A 1 200 ? -16.940 2.304 30.992 1.00 96.25 200 GLN A N 1
ATOM 1559 C CA . GLN A 1 200 ? -16.141 2.754 32.132 1.00 96.25 200 GLN A CA 1
ATOM 1560 C C . GLN A 1 200 ? -16.845 3.852 32.929 1.00 96.25 200 GLN A C 1
ATOM 1562 O O . GLN A 1 200 ? -16.866 3.815 34.159 1.00 96.25 200 GLN A O 1
ATOM 1567 N N . THR A 1 201 ? -17.392 4.844 32.226 1.00 94.75 201 THR A N 1
ATOM 1568 C CA . THR A 1 201 ? -18.095 5.970 32.846 1.00 94.75 201 THR A CA 1
ATOM 1569 C C . THR A 1 201 ? -19.348 5.473 33.558 1.00 94.75 201 THR A C 1
ATOM 1571 O O . THR A 1 201 ? -19.548 5.772 34.733 1.00 94.75 201 THR A O 1
ATOM 1574 N N . ALA A 1 202 ? -20.129 4.613 32.900 1.00 94.06 202 ALA A N 1
ATOM 1575 C CA . ALA A 1 202 ? -21.330 4.030 33.483 1.00 94.06 202 ALA A CA 1
ATOM 1576 C C . ALA A 1 202 ? -21.045 3.139 34.703 1.00 94.06 202 ALA A C 1
ATOM 1578 O O . ALA A 1 202 ? -21.809 3.170 35.667 1.00 94.06 202 ALA A O 1
ATOM 1579 N N . ALA A 1 203 ? -19.946 2.377 34.681 1.00 94.00 203 ALA A N 1
ATOM 1580 C CA . ALA A 1 203 ? -19.521 1.541 35.802 1.00 94.00 203 ALA A CA 1
ATOM 1581 C C . ALA A 1 203 ? -19.033 2.363 37.008 1.00 94.00 203 ALA A C 1
ATOM 1583 O O . ALA A 1 203 ? -19.139 1.897 38.136 1.00 94.00 203 ALA A O 1
ATOM 1584 N N . ARG A 1 204 ? -18.488 3.568 36.781 1.00 93.25 204 ARG A N 1
ATOM 1585 C CA . ARG A 1 204 ? -18.012 4.477 37.841 1.00 93.25 204 ARG A CA 1
ATOM 1586 C C . ARG A 1 204 ? -19.104 5.347 38.444 1.00 93.25 204 ARG A C 1
ATOM 1588 O O . ARG A 1 204 ? -18.942 5.802 39.574 1.00 93.25 204 ARG A O 1
ATOM 1595 N N . ASP A 1 205 ? -20.178 5.607 37.706 1.00 91.31 205 ASP A N 1
ATOM 1596 C CA . ASP A 1 205 ? -21.332 6.341 38.218 1.00 91.31 205 ASP A CA 1
ATOM 1597 C C . ASP A 1 205 ? -22.121 5.472 39.218 1.00 91.31 205 ASP A C 1
ATOM 1599 O O . ASP A 1 205 ? -23.214 4.968 38.937 1.00 91.31 205 ASP A O 1
ATOM 1603 N N . ASP A 1 206 ? -21.560 5.334 40.423 1.00 64.69 206 ASP A N 1
ATOM 1604 C CA . ASP A 1 206 ? -22.179 4.737 41.616 1.00 64.69 206 ASP A CA 1
ATOM 1605 C C . ASP A 1 206 ? -23.394 5.551 42.102 1.00 64.69 206 ASP A C 1
ATOM 1607 O O . ASP A 1 206 ? -24.233 5.066 42.863 1.00 64.69 206 ASP A O 1
ATOM 1611 N N . GLN A 1 207 ? -23.532 6.798 41.639 1.00 60.06 207 GLN A N 1
ATOM 1612 C CA . GLN A 1 207 ? -24.573 7.730 42.083 1.00 60.06 207 GLN A CA 1
ATOM 1613 C C . GLN A 1 207 ? -25.997 7.351 41.645 1.00 60.06 207 GLN A C 1
ATOM 1615 O O . GLN A 1 207 ? -26.957 7.946 42.130 1.00 60.06 207 GLN A O 1
ATOM 1620 N N . ALA A 1 208 ? -26.165 6.362 40.766 1.00 73.12 208 ALA A N 1
ATOM 1621 C CA . ALA A 1 208 ? -27.478 5.980 40.247 1.00 73.12 208 ALA A CA 1
ATOM 1622 C C . ALA A 1 208 ? -28.279 5.031 41.163 1.00 73.12 208 ALA A C 1
ATOM 1624 O O . ALA A 1 208 ? -29.384 4.638 40.797 1.00 73.12 208 ALA A O 1
ATOM 1625 N N . GLY A 1 209 ? -27.742 4.615 42.320 1.00 88.56 209 GLY A N 1
ATOM 1626 C CA . GLY A 1 209 ? -28.416 3.633 43.184 1.00 88.56 209 GLY A CA 1
ATOM 1627 C C . GLY A 1 209 ? -28.608 2.269 42.506 1.00 88.56 209 GLY A C 1
ATOM 1628 O O . GLY A 1 209 ? -29.556 1.547 42.815 1.00 88.56 209 GLY A O 1
ATOM 1629 N N . ARG A 1 210 ? -27.734 1.932 41.547 1.00 90.19 210 ARG A N 1
ATOM 1630 C CA . ARG A 1 210 ? -27.796 0.676 40.791 1.00 90.19 210 ARG A CA 1
ATOM 1631 C C . ARG A 1 210 ? -27.482 -0.531 41.689 1.00 90.19 210 ARG A C 1
ATOM 1633 O O . ARG A 1 210 ? -26.635 -0.420 42.578 1.00 90.19 210 ARG A O 1
ATOM 1640 N N . PRO A 1 211 ? -28.105 -1.700 41.442 1.00 93.81 211 PRO A N 1
ATOM 1641 C CA . PRO A 1 211 ? -27.719 -2.941 42.102 1.00 93.81 211 PRO A CA 1
ATOM 1642 C C . PRO A 1 211 ? -26.235 -3.257 41.878 1.00 93.81 211 PRO A C 1
ATOM 1644 O O . PRO A 1 211 ? -25.700 -3.063 40.784 1.00 93.81 211 PRO A O 1
ATOM 1647 N N . ARG A 1 212 ? -25.569 -3.796 42.906 1.00 92.12 212 ARG A N 1
ATOM 1648 C CA . ARG A 1 212 ? -24.138 -4.153 42.854 1.00 92.12 212 ARG A CA 1
ATOM 1649 C C . ARG A 1 212 ? -23.817 -5.153 41.738 1.00 92.12 212 ARG A C 1
ATOM 1651 O O . ARG A 1 212 ? -22.740 -5.090 41.156 1.00 92.12 212 ARG A O 1
ATOM 1658 N N . GLU A 1 213 ? -24.753 -6.048 41.435 1.00 94.19 213 GLU A N 1
ATOM 1659 C CA . GLU A 1 213 ? -24.640 -7.023 40.344 1.00 94.19 213 GLU A CA 1
ATOM 1660 C C . GLU A 1 213 ? -24.521 -6.328 38.984 1.00 94.19 213 GLU A C 1
ATOM 1662 O O . GLU A 1 213 ? -23.629 -6.646 38.204 1.00 94.19 213 GLU A O 1
ATOM 1667 N N . THR A 1 214 ? -25.340 -5.301 38.749 1.00 94.12 214 THR A N 1
ATOM 1668 C CA . THR A 1 214 ? -25.306 -4.491 37.528 1.00 94.12 214 THR A CA 1
ATOM 1669 C C . THR A 1 214 ? -23.983 -3.743 37.378 1.00 94.12 214 THR A C 1
ATOM 1671 O O . THR A 1 214 ? -23.426 -3.681 36.285 1.00 94.12 214 THR A O 1
ATOM 1674 N N . ALA A 1 215 ? -23.450 -3.194 38.473 1.00 93.69 215 ALA A N 1
ATOM 1675 C CA . ALA A 1 215 ? -22.145 -2.532 38.458 1.00 93.69 215 ALA A CA 1
ATOM 1676 C C . ALA A 1 215 ? -21.003 -3.518 38.139 1.00 93.69 215 ALA A C 1
ATOM 1678 O O . ALA A 1 215 ? -20.104 -3.190 37.365 1.00 93.69 215 ALA A O 1
ATOM 1679 N N . GLY A 1 216 ? -21.065 -4.736 38.690 1.00 95.12 216 GLY A N 1
ATOM 1680 C CA . GLY A 1 216 ? -20.121 -5.811 38.374 1.00 95.12 216 GLY A CA 1
ATOM 1681 C C . GLY A 1 216 ? -20.170 -6.217 36.900 1.00 95.12 216 GLY A C 1
ATOM 1682 O O . GLY A 1 216 ? -19.134 -6.274 36.245 1.00 95.12 216 GLY A O 1
ATOM 1683 N N . GLU A 1 217 ? -21.373 -6.400 36.353 1.00 96.44 217 GLU A N 1
ATOM 1684 C CA . GLU A 1 217 ? -21.554 -6.743 34.940 1.00 96.44 217 GLU A CA 1
ATOM 1685 C C . GLU A 1 217 ? -21.012 -5.646 34.008 1.00 96.44 217 GLU A C 1
ATOM 1687 O O . GLU A 1 217 ? -20.294 -5.942 33.053 1.00 96.44 217 GLU A O 1
ATOM 1692 N N . LEU A 1 218 ? -21.271 -4.367 34.304 1.00 96.06 218 LEU A N 1
ATOM 1693 C CA . LEU A 1 218 ? -20.723 -3.247 33.529 1.00 96.06 218 LEU A CA 1
ATOM 1694 C C . LEU A 1 218 ? -19.190 -3.204 33.563 1.00 96.06 218 LEU A C 1
ATOM 1696 O O . LEU A 1 218 ? -18.564 -2.890 32.548 1.00 96.06 218 LEU A O 1
ATOM 1700 N N . LEU A 1 219 ? -18.575 -3.544 34.699 1.00 96.44 219 LEU A N 1
ATOM 1701 C CA . LEU A 1 219 ? -17.121 -3.629 34.818 1.00 96.44 219 LEU A CA 1
ATOM 1702 C C . LEU A 1 219 ? -16.549 -4.771 33.960 1.00 96.44 219 LEU A C 1
ATOM 1704 O O . LEU A 1 219 ? -15.534 -4.587 33.281 1.00 96.44 219 LEU A O 1
ATOM 1708 N N . ASP A 1 220 ? -17.221 -5.920 33.923 1.00 97.31 220 ASP A N 1
ATOM 1709 C CA . ASP A 1 220 ? -16.841 -7.047 33.067 1.00 97.31 220 ASP A CA 1
ATOM 1710 C C . ASP A 1 220 ? -16.972 -6.699 31.576 1.00 97.31 220 ASP A C 1
ATOM 1712 O O . ASP A 1 220 ? -16.088 -7.015 30.775 1.00 97.31 220 ASP A O 1
ATOM 1716 N N . LEU A 1 221 ? -18.039 -5.997 31.183 1.00 97.44 221 LEU A N 1
ATOM 1717 C CA . LEU A 1 221 ? -18.203 -5.501 29.814 1.00 97.44 221 LEU A CA 1
ATOM 1718 C C . LEU A 1 221 ? -17.118 -4.479 29.450 1.00 97.44 221 LEU A C 1
ATOM 1720 O O . LEU A 1 221 ? -16.535 -4.564 28.368 1.00 97.44 221 LEU A O 1
ATOM 1724 N N . TYR A 1 222 ? -16.806 -3.548 30.357 1.00 97.50 222 TYR A N 1
ATOM 1725 C CA . TYR A 1 222 ? -15.739 -2.565 30.170 1.00 97.50 222 TYR A CA 1
ATOM 1726 C C . TYR A 1 222 ? -14.383 -3.238 29.948 1.00 97.50 222 TYR A C 1
ATOM 1728 O O . TYR A 1 222 ? -13.681 -2.899 28.996 1.00 97.50 222 TYR A O 1
ATOM 1736 N N . THR A 1 223 ? -13.999 -4.199 30.792 1.00 97.56 223 THR A N 1
ATOM 1737 C CA . THR A 1 223 ? -12.692 -4.867 30.663 1.00 97.56 223 THR A CA 1
ATOM 1738 C C . THR A 1 223 ? -12.563 -5.611 29.333 1.00 97.56 223 THR A C 1
ATOM 1740 O O . THR A 1 223 ? -11.513 -5.526 28.688 1.00 97.56 223 THR A O 1
ATOM 1743 N N . LYS A 1 224 ? -13.641 -6.262 28.871 1.00 97.62 224 LYS A N 1
ATOM 1744 C CA . LYS A 1 224 ? -13.715 -6.886 27.539 1.00 97.62 224 LYS A CA 1
ATOM 1745 C C . LYS A 1 224 ? -13.562 -5.856 26.418 1.00 97.62 224 LYS A C 1
ATOM 1747 O O . LYS A 1 224 ? -12.678 -6.008 25.576 1.00 97.62 224 LYS A O 1
ATOM 1752 N N . ALA A 1 225 ? -14.364 -4.790 26.432 1.00 97.44 225 ALA A N 1
ATOM 1753 C CA . ALA A 1 225 ? -14.317 -3.738 25.416 1.00 97.44 225 ALA A CA 1
ATOM 1754 C C . ALA A 1 225 ? -12.951 -3.034 25.372 1.00 97.44 225 ALA A C 1
ATOM 1756 O O . ALA A 1 225 ? -12.413 -2.791 24.295 1.00 97.44 225 ALA A O 1
ATOM 1757 N N . ASN A 1 226 ? -12.344 -2.770 26.532 1.00 97.94 226 ASN A N 1
ATOM 1758 C CA . ASN A 1 226 ? -11.028 -2.147 26.630 1.00 97.94 226 ASN A CA 1
ATOM 1759 C C . ASN A 1 226 ? -9.920 -3.051 26.067 1.00 97.94 226 ASN A C 1
ATOM 1761 O O . ASN A 1 226 ? -9.045 -2.574 25.348 1.00 97.94 226 ASN A O 1
ATOM 1765 N N . ARG A 1 227 ? -9.971 -4.365 26.333 1.00 97.62 227 ARG A N 1
ATOM 1766 C CA . ARG A 1 227 ? -9.038 -5.328 25.729 1.00 97.62 227 ARG A CA 1
ATOM 1767 C C . ARG A 1 227 ? -9.148 -5.326 24.203 1.00 97.62 227 ARG A C 1
ATOM 1769 O O . ARG A 1 227 ? -8.120 -5.293 23.533 1.00 97.62 227 ARG A O 1
ATOM 1776 N N . ILE A 1 228 ? -10.372 -5.332 23.673 1.00 96.56 228 ILE A N 1
ATOM 1777 C CA . ILE A 1 228 ? -10.625 -5.284 22.227 1.00 96.56 228 ILE A CA 1
ATOM 1778 C C . ILE A 1 228 ? -10.136 -3.956 21.636 1.00 96.56 228 ILE A C 1
ATOM 1780 O O . ILE A 1 228 ? -9.460 -3.959 20.614 1.00 96.56 228 ILE A O 1
ATOM 1784 N N . SER A 1 229 ? -10.401 -2.826 22.297 1.00 96.62 229 SER A N 1
ATOM 1785 C CA . SER A 1 229 ? -9.913 -1.516 21.853 1.00 96.62 229 SER A CA 1
ATOM 1786 C C . SER A 1 229 ? -8.386 -1.477 21.770 1.00 96.62 229 SER A C 1
ATOM 1788 O O . SER A 1 229 ? -7.846 -1.109 20.731 1.00 96.62 229 SER A O 1
ATOM 1790 N N . MET A 1 230 ? -7.677 -1.927 22.810 1.00 96.88 230 MET A N 1
ATOM 1791 C CA . MET A 1 230 ? -6.210 -1.995 22.797 1.00 96.88 230 MET A CA 1
ATOM 1792 C C . MET A 1 230 ? -5.680 -2.927 21.707 1.00 96.88 230 MET A C 1
ATOM 1794 O O . MET A 1 230 ? -4.704 -2.604 21.034 1.00 96.88 230 MET A O 1
ATOM 1798 N N . PHE A 1 231 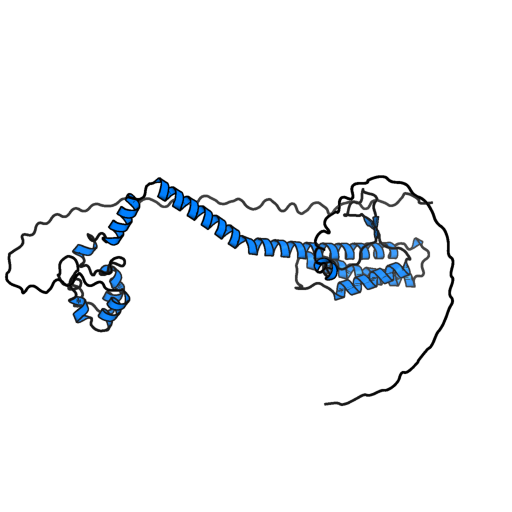? -6.334 -4.069 21.503 1.00 95.88 231 PHE A N 1
ATOM 1799 C CA . PHE A 1 231 ? -5.992 -4.984 20.424 1.00 95.88 231 PHE A CA 1
ATOM 1800 C C . PHE A 1 231 ? -6.134 -4.324 19.041 1.00 95.88 231 PHE A C 1
ATOM 1802 O O . PHE A 1 231 ? -5.206 -4.382 18.238 1.00 95.88 231 PHE A O 1
ATOM 1809 N N . LEU A 1 232 ? -7.247 -3.630 18.784 1.00 94.94 232 LEU A N 1
ATOM 1810 C CA . LEU A 1 232 ? -7.490 -2.938 17.516 1.00 94.94 232 LEU A CA 1
ATOM 1811 C C . LEU A 1 232 ? -6.532 -1.760 17.288 1.00 94.94 232 LEU A C 1
ATOM 1813 O O . LEU A 1 232 ? -6.109 -1.541 16.155 1.00 94.94 232 LEU A O 1
ATOM 1817 N N . TRP A 1 233 ? -6.145 -1.036 18.343 1.00 95.94 233 TRP A N 1
ATOM 1818 C CA . TRP A 1 233 ? -5.112 0.004 18.258 1.00 95.94 233 TRP A CA 1
ATOM 1819 C C . TRP A 1 233 ? -3.742 -0.575 17.896 1.00 95.94 233 TRP A C 1
ATOM 1821 O O . TRP A 1 233 ? -3.070 -0.047 17.010 1.00 95.94 233 TRP A O 1
ATOM 1831 N N . ASN A 1 234 ? -3.362 -1.704 18.499 1.00 95.69 234 ASN A N 1
ATOM 1832 C CA . ASN A 1 234 ? -2.129 -2.402 18.138 1.00 95.69 234 ASN A CA 1
ATOM 1833 C C . ASN A 1 234 ? -2.159 -2.881 16.678 1.00 95.69 234 ASN A C 1
ATOM 1835 O O . ASN A 1 234 ? -1.176 -2.706 15.964 1.00 95.69 234 ASN A O 1
ATOM 1839 N N . GLU A 1 235 ? -3.288 -3.421 16.207 1.00 93.69 235 GLU A N 1
ATOM 1840 C CA . GLU A 1 235 ? -3.464 -3.836 14.807 1.00 93.69 235 GLU A CA 1
ATOM 1841 C C . GLU A 1 235 ? -3.508 -2.666 13.815 1.00 93.69 235 GLU A C 1
ATOM 1843 O O . GLU A 1 235 ? -3.188 -2.839 12.634 1.00 93.69 235 GLU A O 1
ATOM 1848 N N . TYR A 1 236 ? -3.925 -1.480 14.260 1.00 94.00 236 TYR A N 1
ATOM 1849 C CA . TYR A 1 236 ? -3.855 -0.254 13.471 1.00 94.00 236 TYR A CA 1
ATOM 1850 C C . TYR A 1 236 ? -2.406 0.218 13.295 1.00 94.00 236 TYR A C 1
ATOM 1852 O O . TYR A 1 236 ? -2.010 0.560 12.180 1.00 94.00 236 TYR A O 1
ATOM 1860 N N . GLU A 1 237 ? -1.610 0.214 14.367 1.00 92.62 237 GLU A N 1
ATOM 1861 C CA . GLU A 1 237 ? -0.201 0.620 14.315 1.00 92.62 237 GLU A CA 1
ATOM 1862 C C . GLU A 1 237 ? 0.677 -0.411 13.602 1.00 92.62 237 GLU A C 1
ATOM 1864 O O . GLU A 1 237 ? 1.573 -0.056 12.834 1.00 92.62 237 GLU A O 1
ATOM 1869 N N . LYS A 1 238 ? 0.436 -1.696 13.874 1.00 93.25 238 LYS A N 1
ATOM 1870 C CA . LYS A 1 238 ? 1.240 -2.819 13.395 1.00 93.25 238 LYS A CA 1
ATOM 1871 C C . LYS A 1 238 ? 0.320 -3.946 12.937 1.00 93.25 238 LYS A C 1
ATOM 1873 O O . LYS A 1 238 ? -0.013 -4.819 13.734 1.00 93.25 238 LYS A O 1
ATOM 1878 N N . PRO A 1 239 ? -0.066 -3.956 11.651 1.00 91.44 239 PRO A N 1
ATOM 1879 C CA . PRO A 1 239 ? -0.867 -5.027 11.084 1.00 91.44 239 PRO A CA 1
ATOM 1880 C C . PRO A 1 239 ? -0.202 -6.391 11.250 1.00 91.44 239 PRO A C 1
ATOM 1882 O O . PRO A 1 239 ? 0.768 -6.681 10.549 1.00 91.44 239 PRO A O 1
ATOM 1885 N N . THR A 1 240 ? -0.714 -7.240 12.143 1.00 92.31 240 THR A N 1
ATOM 1886 C CA . THR A 1 240 ? -0.270 -8.642 12.221 1.00 92.31 240 THR A CA 1
ATOM 1887 C C . THR A 1 240 ? -1.278 -9.576 11.569 1.00 92.31 240 THR A C 1
ATOM 1889 O O . THR A 1 240 ? -0.892 -10.579 10.966 1.00 92.31 240 THR A O 1
ATOM 1892 N N . LEU A 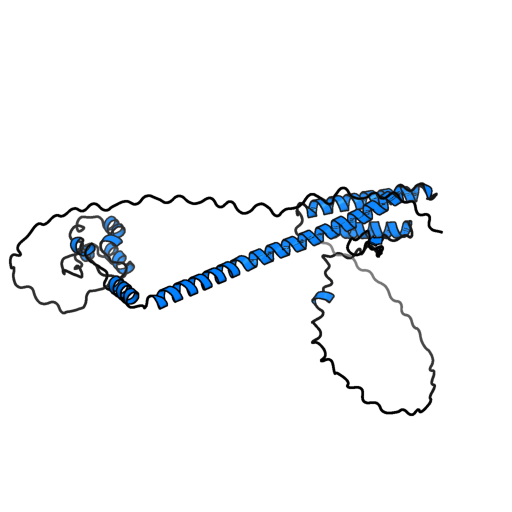1 241 ? -2.560 -9.205 11.595 1.00 88.38 241 LEU A N 1
ATOM 1893 C CA . LEU A 1 241 ? -3.618 -9.955 10.938 1.00 88.38 241 LEU A CA 1
ATOM 1894 C C . LEU A 1 241 ? -3.784 -9.528 9.475 1.00 88.38 241 LEU A C 1
ATOM 1896 O O . LEU A 1 241 ? -3.846 -8.339 9.142 1.00 88.38 241 LEU A O 1
ATOM 1900 N N . SER A 1 242 ? -3.887 -10.525 8.591 1.00 80.88 242 SER A N 1
ATOM 1901 C CA . SER A 1 242 ? -4.215 -10.340 7.171 1.00 80.88 242 SER A CA 1
ATOM 1902 C C . SER A 1 242 ? -5.674 -9.920 6.964 1.00 80.88 242 SER A C 1
ATOM 1904 O O . SER A 1 242 ? -5.979 -9.200 6.013 1.00 80.88 242 SER A O 1
ATOM 1906 N N . GLY A 1 243 ? -6.557 -10.358 7.864 1.00 78.88 243 GLY A N 1
ATOM 1907 C CA . GLY A 1 243 ? -7.980 -10.041 7.890 1.00 78.88 243 GLY A CA 1
ATOM 1908 C C . GLY A 1 243 ? -8.357 -9.096 9.024 1.00 78.88 243 GLY A C 1
ATOM 1909 O O . GLY A 1 243 ? -7.503 -8.594 9.759 1.00 78.88 243 GLY A O 1
ATOM 1910 N N . LEU A 1 244 ? -9.660 -8.848 9.140 1.00 74.19 244 LEU A N 1
ATOM 1911 C CA . LEU A 1 244 ? -10.202 -8.151 10.288 1.00 74.19 244 LEU A CA 1
ATOM 1912 C C . LEU A 1 244 ? -10.381 -9.116 11.464 1.00 74.19 244 LEU A C 1
ATOM 1914 O O . LEU A 1 244 ? -10.625 -10.306 11.290 1.00 74.19 244 LEU A O 1
ATOM 1918 N N . ALA A 1 245 ? -10.258 -8.564 12.662 1.00 83.31 245 ALA A N 1
ATOM 1919 C CA . ALA A 1 245 ? -10.621 -9.162 13.935 1.00 83.31 245 ALA A CA 1
ATOM 1920 C C . ALA A 1 245 ? -12.153 -9.326 14.062 1.00 83.31 245 ALA A C 1
ATOM 1922 O O . ALA A 1 245 ? -12.800 -8.645 14.861 1.00 83.31 245 ALA A O 1
ATOM 1923 N N . ASP A 1 246 ? -12.755 -10.136 13.184 1.00 89.50 246 ASP A N 1
ATOM 1924 C CA . ASP A 1 246 ? -14.212 -10.287 13.086 1.00 89.50 246 ASP A CA 1
ATOM 1925 C C . ASP A 1 246 ? -14.806 -10.812 14.403 1.00 89.50 246 ASP A C 1
ATOM 1927 O O . ASP A 1 246 ? -15.828 -10.303 14.868 1.00 89.50 246 ASP A O 1
ATOM 1931 N N . ASP A 1 247 ? -14.123 -11.753 15.060 1.00 92.56 247 ASP A N 1
ATOM 1932 C CA . ASP A 1 247 ? -14.543 -12.316 16.346 1.00 92.56 247 ASP A CA 1
ATOM 1933 C C . ASP A 1 247 ? -14.508 -11.266 17.464 1.00 92.56 247 ASP A C 1
ATOM 1935 O O . ASP A 1 247 ? -15.454 -11.145 18.248 1.00 92.56 247 ASP A O 1
ATOM 1939 N N . GLU A 1 248 ? -13.443 -10.466 17.536 1.00 94.31 248 GLU A N 1
ATOM 1940 C CA . GLU A 1 248 ? -13.315 -9.361 18.485 1.00 94.31 248 GLU A CA 1
ATOM 1941 C C . GLU A 1 248 ? -14.373 -8.283 18.229 1.00 94.31 248 GLU A C 1
ATOM 1943 O O . GLU A 1 248 ? -14.949 -7.736 19.171 1.00 94.31 248 GLU A O 1
ATOM 1948 N N . TRP A 1 249 ? -14.677 -7.995 16.962 1.00 94.50 249 TRP A N 1
ATOM 1949 C CA . TRP A 1 249 ? -15.710 -7.032 16.599 1.00 94.50 249 TRP A CA 1
ATOM 1950 C C . TRP A 1 249 ? -17.111 -7.523 16.982 1.00 94.50 249 TRP A C 1
ATOM 1952 O O . TRP A 1 249 ? -17.905 -6.758 17.533 1.00 94.50 249 TRP A O 1
ATOM 1962 N N . VAL A 1 250 ? -17.417 -8.806 16.768 1.00 95.12 250 VAL A N 1
ATOM 1963 C CA . VAL A 1 250 ? -18.673 -9.427 17.222 1.00 95.12 250 VAL A CA 1
ATOM 1964 C C . VAL A 1 250 ? -18.788 -9.372 18.747 1.00 95.12 250 VAL A C 1
ATOM 1966 O O . VAL A 1 250 ? -19.840 -8.989 19.264 1.00 95.12 250 VAL A O 1
ATOM 1969 N N . GLN A 1 251 ? -17.712 -9.676 19.476 1.00 96.00 251 GLN A N 1
ATOM 1970 C CA . GLN A 1 251 ? -17.684 -9.565 20.939 1.00 96.00 251 GLN A CA 1
ATOM 1971 C C . GLN A 1 251 ? -17.916 -8.125 21.411 1.00 96.00 251 GLN A C 1
ATOM 1973 O O . GLN A 1 251 ? -18.648 -7.902 22.377 1.00 96.00 251 GLN A O 1
ATOM 1978 N N . LEU A 1 252 ? -17.349 -7.136 20.719 1.00 96.88 252 LEU A N 1
ATOM 1979 C CA . LEU A 1 252 ? -17.580 -5.729 21.028 1.00 96.88 252 LEU A CA 1
ATOM 1980 C C . LEU A 1 252 ? -19.041 -5.323 20.781 1.00 96.88 252 LEU A C 1
ATOM 1982 O O . LEU A 1 252 ? -19.624 -4.648 21.628 1.00 96.88 252 LEU A O 1
ATOM 1986 N N . LYS A 1 253 ? -19.655 -5.758 19.670 1.00 96.38 253 LYS A N 1
ATOM 1987 C CA . LYS A 1 253 ? -21.088 -5.529 19.397 1.00 96.38 253 LYS A CA 1
ATOM 1988 C C . LYS A 1 253 ? -21.964 -6.110 20.503 1.00 96.38 253 LYS A C 1
ATOM 1990 O O . LYS A 1 253 ? -22.887 -5.443 20.960 1.00 96.38 253 LYS A O 1
ATOM 1995 N N . GLN A 1 254 ? -21.663 -7.328 20.953 1.00 97.62 254 GLN A N 1
ATOM 1996 C CA . GLN A 1 254 ? -22.380 -7.972 22.056 1.00 97.62 254 GLN A CA 1
ATOM 1997 C C . GLN A 1 254 ? -22.217 -7.189 23.363 1.00 97.62 254 GLN A C 1
ATOM 1999 O O . GLN A 1 254 ? -23.203 -6.953 24.060 1.00 97.62 254 GLN A O 1
ATOM 2004 N N . ALA A 1 255 ? -20.997 -6.738 23.674 1.00 97.38 255 ALA A N 1
ATOM 2005 C CA . ALA A 1 255 ? -20.740 -5.938 24.866 1.00 97.38 255 ALA A CA 1
ATOM 2006 C C . ALA A 1 255 ? -21.473 -4.589 24.828 1.00 97.38 255 ALA A C 1
ATOM 2008 O O . ALA A 1 255 ? -22.053 -4.176 25.832 1.00 97.38 255 ALA A O 1
ATOM 2009 N N . TYR A 1 256 ? -21.496 -3.934 23.666 1.00 97.56 256 TYR A N 1
ATOM 2010 C CA . TYR A 1 256 ? -22.236 -2.695 23.451 1.00 97.56 256 TYR A CA 1
ATOM 2011 C C . TYR A 1 256 ? -23.747 -2.898 23.604 1.00 97.56 256 TYR A C 1
ATOM 2013 O O . TYR A 1 256 ? -24.369 -2.207 24.405 1.00 97.56 256 TYR A O 1
ATOM 2021 N N . ALA A 1 257 ? -24.327 -3.880 22.907 1.00 97.62 257 ALA A N 1
ATOM 2022 C CA . ALA A 1 257 ? -25.757 -4.175 22.976 1.00 97.62 257 ALA A CA 1
ATOM 2023 C C . ALA A 1 257 ? -26.205 -4.489 24.411 1.00 97.62 257 ALA A C 1
ATOM 2025 O O . ALA A 1 257 ? -27.220 -3.966 24.870 1.00 97.62 257 ALA A O 1
ATOM 2026 N N . ARG A 1 258 ? -25.407 -5.273 25.148 1.00 97.75 258 ARG A N 1
ATOM 2027 C CA . ARG A 1 258 ? -25.679 -5.575 26.555 1.00 97.75 258 ARG A CA 1
ATOM 2028 C C . ARG A 1 258 ? -25.557 -4.339 27.449 1.00 97.75 258 ARG A C 1
ATOM 2030 O O . ARG A 1 258 ? -26.384 -4.142 28.332 1.00 97.75 258 ARG A O 1
ATOM 2037 N N . GLY A 1 259 ? -24.566 -3.481 27.205 1.00 96.06 259 GLY A N 1
ATOM 2038 C CA . GLY A 1 259 ? -24.430 -2.202 27.904 1.00 96.06 259 GLY A CA 1
ATOM 2039 C C . GLY A 1 259 ? -25.640 -1.288 27.694 1.00 96.06 259 GLY A C 1
ATOM 2040 O O . GLY A 1 259 ? -26.163 -0.738 28.661 1.00 96.06 259 GLY A O 1
ATOM 2041 N N . VAL A 1 260 ? -26.126 -1.185 26.453 1.00 96.44 260 VAL A N 1
ATOM 2042 C CA . VAL A 1 260 ? -27.334 -0.419 26.105 1.00 96.44 260 VAL A CA 1
ATOM 2043 C C . VAL A 1 260 ? -28.575 -1.004 26.782 1.00 96.44 260 VAL A C 1
ATOM 2045 O O . VAL A 1 260 ? -29.384 -0.243 27.304 1.00 96.44 260 VAL A O 1
ATOM 2048 N N . GLU A 1 261 ? -28.715 -2.332 26.840 1.00 96.62 261 GLU A N 1
ATOM 2049 C CA . GLU A 1 261 ? -29.820 -3.001 27.542 1.00 96.62 261 GLU A CA 1
ATOM 2050 C C . GLU A 1 261 ? -29.825 -2.679 29.046 1.00 96.62 261 GLU A C 1
ATOM 2052 O O . GLU A 1 261 ? -30.867 -2.346 29.607 1.00 96.62 261 GLU A O 1
ATOM 2057 N N . ILE A 1 262 ? -28.656 -2.730 29.691 1.00 95.00 262 ILE A N 1
ATOM 2058 C CA . ILE A 1 262 ? -28.504 -2.452 31.126 1.00 95.00 262 ILE A CA 1
ATOM 2059 C C . ILE A 1 262 ? -28.786 -0.980 31.451 1.00 95.00 262 ILE A C 1
ATOM 2061 O O . ILE A 1 262 ? -29.378 -0.667 32.486 1.00 95.00 262 ILE A O 1
ATOM 2065 N N . LEU A 1 263 ? -28.306 -0.066 30.606 1.00 93.88 263 LEU A N 1
ATOM 2066 C CA . LEU A 1 263 ? -28.302 1.367 30.898 1.00 93.88 263 LEU A CA 1
ATOM 2067 C C . LEU A 1 263 ? -29.514 2.101 30.322 1.00 93.88 263 LEU A C 1
ATOM 2069 O O . LEU A 1 263 ? -29.844 3.179 30.813 1.00 93.88 263 LEU A O 1
ATOM 2073 N N . GLY A 1 264 ? -30.163 1.551 29.295 1.00 94.62 264 GLY A N 1
ATOM 2074 C CA . GLY A 1 264 ? -31.250 2.206 28.566 1.00 94.62 264 GLY A CA 1
ATOM 2075 C C . GLY A 1 264 ? -30.812 3.475 27.825 1.00 94.62 264 GLY A C 1
ATOM 2076 O O . GLY A 1 264 ? -31.647 4.327 27.529 1.00 94.62 264 GLY A O 1
ATOM 2077 N N . VAL A 1 265 ? -29.510 3.636 27.563 1.00 93.44 265 VAL A N 1
ATOM 2078 C CA . VAL A 1 265 ? -28.923 4.828 26.934 1.00 93.44 265 VAL A CA 1
ATOM 2079 C C . VAL A 1 265 ? -28.015 4.406 25.791 1.00 93.44 265 VAL A C 1
ATOM 2081 O O . VAL A 1 265 ? -27.160 3.540 25.955 1.00 93.44 265 VAL A O 1
ATOM 2084 N N . VAL A 1 266 ? -28.167 5.067 24.651 1.00 95.00 266 VAL A N 1
ATOM 2085 C CA . VAL A 1 266 ? -27.348 4.862 23.457 1.00 95.00 266 VAL A CA 1
ATOM 2086 C C . VAL A 1 266 ? -26.146 5.809 23.479 1.00 95.00 266 VAL A C 1
ATOM 2088 O O . VAL A 1 266 ? -26.253 6.955 23.919 1.00 95.00 266 VAL A O 1
ATOM 2091 N N . VAL A 1 267 ? -24.992 5.337 23.004 1.00 94.25 267 VAL A N 1
ATOM 2092 C CA . VAL A 1 267 ? -23.801 6.185 22.830 1.00 94.25 267 VAL A CA 1
ATOM 2093 C C . VAL A 1 267 ? -23.981 7.055 21.595 1.00 94.25 267 VAL A C 1
ATOM 2095 O O . VAL A 1 267 ? -24.181 6.526 20.505 1.00 94.25 267 VAL A O 1
ATOM 2098 N N . ALA A 1 268 ? -23.862 8.369 21.766 1.00 93.75 268 ALA A N 1
ATOM 2099 C CA . ALA A 1 268 ? -23.840 9.323 20.669 1.00 93.75 268 ALA A CA 1
ATOM 2100 C C . ALA A 1 268 ? -22.423 9.885 20.474 1.00 93.75 268 ALA A C 1
ATOM 2102 O O . ALA A 1 268 ? -21.730 10.193 21.447 1.00 93.75 268 ALA A O 1
ATOM 2103 N N . VAL A 1 269 ? -22.001 10.010 19.221 1.00 92.25 269 VAL A N 1
ATOM 2104 C CA . VAL A 1 269 ? -20.699 10.541 18.791 1.00 92.25 269 VAL A CA 1
ATOM 2105 C C . VAL A 1 269 ? -20.961 11.792 17.949 1.00 92.25 269 VAL A C 1
ATOM 2107 O O . VAL A 1 269 ? -21.974 11.837 17.245 1.00 92.25 269 VAL A O 1
ATOM 2110 N N . PRO A 1 270 ? -20.119 12.839 18.018 1.00 92.44 270 PRO A N 1
ATOM 2111 C CA . PRO A 1 270 ? -20.289 13.996 17.151 1.00 92.44 270 PRO A CA 1
ATOM 2112 C C . PRO A 1 270 ? -20.204 13.590 15.682 1.00 92.44 270 PRO A C 1
ATOM 2114 O O . PRO A 1 270 ? -19.325 12.823 15.271 1.00 92.44 270 PRO A O 1
ATOM 2117 N N . LYS A 1 271 ? -21.090 14.158 14.874 1.00 90.75 271 LYS A N 1
ATOM 2118 C CA . LYS A 1 271 ? -21.070 13.947 13.433 1.00 90.75 271 LYS A CA 1
ATOM 2119 C C . LYS A 1 271 ? -19.761 14.479 12.850 1.00 90.75 271 LYS A C 1
ATOM 2121 O O . LYS A 1 271 ? -19.338 15.591 13.155 1.00 90.75 271 LYS A O 1
ATOM 2126 N N . ASN A 1 272 ? -19.099 13.675 12.019 1.00 87.12 272 ASN A N 1
ATOM 2127 C CA . ASN A 1 272 ? -17.783 13.977 11.432 1.00 87.12 272 ASN A CA 1
ATOM 2128 C C . ASN A 1 272 ? -16.643 14.206 12.447 1.00 87.12 272 ASN A C 1
ATOM 2130 O O . ASN A 1 272 ? -15.618 14.779 12.083 1.00 87.12 272 ASN A O 1
ATOM 2134 N N . GLY A 1 273 ? -16.803 13.797 13.711 1.00 85.88 273 GLY A N 1
ATOM 2135 C CA . GLY A 1 273 ? -15.806 14.064 14.753 1.00 85.88 273 GLY A CA 1
ATOM 2136 C C . GLY A 1 273 ? -15.762 15.526 15.219 1.00 85.88 273 GLY A C 1
ATOM 2137 O O . GLY A 1 273 ? -14.885 15.886 16.005 1.00 85.88 273 GLY A O 1
ATOM 2138 N N . ASP A 1 274 ? -16.694 16.371 14.763 1.00 89.31 274 ASP A N 1
ATOM 2139 C CA . ASP A 1 274 ? -16.756 17.779 15.145 1.00 89.31 274 ASP A CA 1
ATOM 2140 C C . ASP A 1 274 ? -17.560 17.967 16.439 1.00 89.31 274 ASP A C 1
ATOM 2142 O O . ASP A 1 274 ? -18.790 18.087 16.439 1.00 89.31 274 ASP A O 1
ATOM 2146 N N . TRP A 1 275 ? -16.834 18.017 17.555 1.00 85.69 275 TRP A N 1
ATOM 2147 C CA . TRP A 1 275 ? -17.376 18.240 18.896 1.00 85.69 275 TRP A CA 1
ATOM 2148 C C . TRP A 1 275 ? -18.005 19.632 19.093 1.00 85.69 275 TRP A C 1
ATOM 2150 O O . TRP A 1 275 ? -18.669 19.848 20.109 1.00 85.69 275 TRP A O 1
ATOM 2160 N N . GLU A 1 276 ? -17.802 20.579 18.170 1.00 92.19 276 GLU A N 1
ATOM 2161 C CA . GLU A 1 276 ? -18.357 21.936 18.247 1.00 92.19 276 GLU A CA 1
ATOM 2162 C C . GLU A 1 276 ? -19.690 22.077 17.505 1.00 92.19 276 GLU A C 1
ATOM 2164 O O . GLU A 1 276 ? -20.509 22.913 17.892 1.00 92.19 276 GLU A O 1
ATOM 2169 N N . SER A 1 277 ? -19.940 21.231 16.500 1.00 90.94 277 SER A N 1
ATOM 2170 C CA . SER A 1 277 ? -21.146 21.286 15.659 1.00 90.94 277 SER A CA 1
ATOM 2171 C C . SER A 1 277 ? -22.457 21.156 16.443 1.00 90.94 277 SER A C 1
ATOM 2173 O O . SER A 1 277 ? -23.495 21.664 16.021 1.00 90.94 277 SER A O 1
ATOM 2175 N N . GLY A 1 278 ? -22.430 20.460 17.584 1.00 92.69 278 GLY A N 1
ATOM 2176 C CA . GLY A 1 278 ? -23.631 20.103 18.338 1.00 92.69 278 GLY A CA 1
ATOM 2177 C C . GLY A 1 278 ? -24.530 19.082 17.629 1.00 92.69 278 GLY A C 1
ATOM 2178 O O . GLY A 1 278 ? -25.581 18.741 18.174 1.00 92.69 278 GLY A O 1
ATOM 2179 N N . GLU A 1 279 ? -24.132 18.579 16.454 1.00 94.88 279 GLU A N 1
ATOM 2180 C CA . GLU A 1 279 ? -24.785 17.463 15.773 1.00 94.88 279 GLU A CA 1
ATOM 2181 C C . GLU A 1 279 ? -24.225 16.148 16.318 1.00 94.88 279 GLU A C 1
ATOM 2183 O O . GLU A 1 279 ? -23.026 15.875 16.240 1.00 94.88 279 GLU A O 1
ATOM 2188 N N . TRP A 1 280 ? -25.109 15.321 16.870 1.00 93.69 280 TRP A N 1
ATOM 2189 C CA . TRP A 1 280 ? -24.761 14.031 17.454 1.00 93.69 280 TRP A CA 1
ATOM 2190 C C . TRP A 1 280 ? -25.457 12.923 16.678 1.00 93.69 280 TRP A C 1
ATOM 2192 O O . TRP A 1 280 ? -26.656 13.010 16.410 1.00 93.69 280 TRP A O 1
ATOM 2202 N N . GLU A 1 281 ? -24.713 11.877 16.349 1.00 95.06 281 GLU A N 1
ATOM 2203 C CA . GLU A 1 281 ? -25.232 10.673 15.713 1.00 95.06 281 GLU A CA 1
ATOM 2204 C C . GLU A 1 281 ? -25.050 9.480 16.649 1.00 95.06 281 GLU A C 1
ATOM 2206 O O . GLU A 1 281 ? -24.110 9.423 17.445 1.00 95.06 281 GLU A O 1
ATOM 2211 N N . GLU A 1 282 ? -25.976 8.528 16.584 1.00 95.62 282 GLU A N 1
ATOM 2212 C CA . GLU A 1 282 ? -25.823 7.249 17.272 1.00 95.62 282 GLU A CA 1
ATOM 2213 C C . GLU A 1 282 ? -24.548 6.551 16.786 1.00 95.62 282 GLU A C 1
ATOM 2215 O O . GLU A 1 282 ? -24.235 6.559 15.594 1.00 95.62 282 GLU A O 1
ATOM 2220 N N . LEU A 1 283 ? -23.798 5.961 17.721 1.00 95.31 283 LEU A N 1
ATOM 2221 C CA . LEU A 1 283 ? -22.590 5.209 17.412 1.00 95.31 283 LEU A CA 1
ATOM 2222 C C . LEU A 1 283 ? -22.936 4.048 16.473 1.00 95.31 283 LEU A C 1
ATOM 2224 O O . LEU A 1 283 ? -23.434 3.005 16.894 1.00 95.31 283 LEU A O 1
ATOM 2228 N N . ASP A 1 284 ? -22.619 4.220 15.196 1.00 94.44 284 ASP A N 1
ATOM 2229 C CA . ASP A 1 284 ? -22.803 3.180 14.199 1.00 94.44 284 ASP A CA 1
ATOM 2230 C C . ASP A 1 284 ? -21.877 1.990 14.496 1.00 94.44 284 ASP A C 1
ATOM 2232 O O . ASP A 1 284 ? -20.657 2.077 14.352 1.00 94.44 284 ASP A O 1
ATOM 2236 N N . MET A 1 285 ? -22.447 0.844 14.863 1.00 94.88 285 MET A N 1
ATOM 2237 C CA . MET A 1 285 ? -21.701 -0.401 15.083 1.00 94.88 285 MET A CA 1
ATOM 2238 C C . MET A 1 285 ? -21.546 -1.240 13.804 1.00 94.88 285 MET A C 1
ATOM 2240 O O . MET A 1 285 ? -21.098 -2.389 13.861 1.00 94.88 285 MET A O 1
ATOM 2244 N N . THR A 1 286 ? -21.875 -0.692 12.631 1.00 92.38 286 THR A N 1
ATOM 2245 C CA . THR A 1 286 ? -21.616 -1.349 11.345 1.00 92.38 286 THR A CA 1
ATOM 2246 C C . THR A 1 286 ? -20.114 -1.460 11.105 1.00 92.38 286 THR A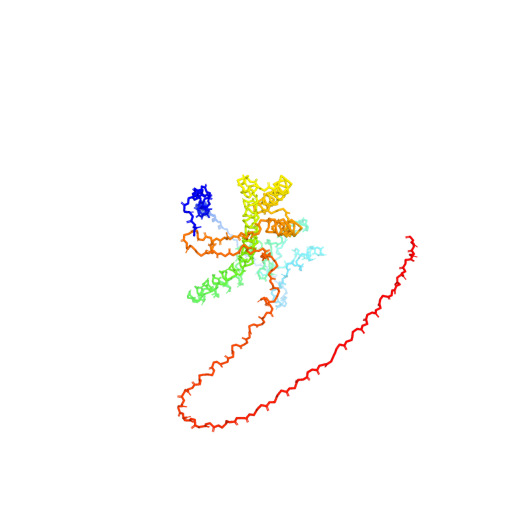 C 1
ATOM 2248 O O . THR A 1 286 ? -19.331 -0.532 11.346 1.00 92.38 286 THR A O 1
ATOM 2251 N N . ASN A 1 287 ? -19.700 -2.640 10.647 1.00 89.69 287 ASN A N 1
ATOM 2252 C CA . ASN A 1 287 ? -18.315 -2.916 10.313 1.00 89.69 287 ASN A CA 1
ATOM 2253 C C . ASN A 1 287 ? -17.964 -2.222 8.980 1.00 89.69 287 ASN A C 1
ATOM 2255 O O . ASN A 1 287 ? -18.553 -2.569 7.958 1.00 89.69 287 ASN A O 1
ATOM 2259 N N . PRO A 1 288 ? -16.992 -1.293 8.931 1.00 85.81 288 PRO A N 1
ATOM 2260 C CA . PRO A 1 288 ? -16.594 -0.641 7.684 1.00 85.81 288 PRO A CA 1
ATOM 2261 C C . PRO A 1 288 ? -15.962 -1.609 6.665 1.00 85.81 288 PRO A C 1
ATOM 2263 O O . PRO A 1 288 ? -15.813 -1.255 5.494 1.00 85.81 288 PRO A O 1
ATOM 2266 N N . TRP A 1 289 ? -15.579 -2.823 7.083 1.00 83.38 289 TRP A N 1
ATOM 2267 C CA . TRP A 1 289 ? -15.076 -3.880 6.197 1.00 83.38 289 TRP A CA 1
ATOM 2268 C C . TRP A 1 289 ? -16.182 -4.685 5.536 1.00 83.38 289 TRP A C 1
ATOM 2270 O O . TRP A 1 289 ? -16.023 -5.109 4.391 1.00 83.38 289 TRP A O 1
ATOM 2280 N N . GLU A 1 290 ? -17.323 -4.816 6.208 1.00 83.06 290 GLU A N 1
ATOM 2281 C CA . GLU A 1 290 ? -18.568 -5.299 5.623 1.00 83.06 290 GLU A CA 1
ATOM 2282 C C . GLU A 1 290 ? -19.157 -4.162 4.785 1.00 83.06 290 GLU A C 1
ATOM 2284 O O . GLU A 1 290 ? -20.254 -3.665 5.033 1.00 83.06 290 GLU A O 1
ATOM 2289 N N . ARG A 1 291 ? -18.403 -3.696 3.780 1.00 63.59 291 ARG A N 1
ATOM 2290 C CA . ARG A 1 291 ? -18.961 -2.824 2.753 1.00 63.59 291 ARG A CA 1
ATOM 2291 C C . ARG A 1 291 ? -20.202 -3.561 2.258 1.00 63.59 291 ARG A C 1
ATOM 2293 O O . ARG A 1 291 ? -20.052 -4.706 1.822 1.00 63.59 291 ARG A O 1
ATOM 2300 N N . PRO A 1 292 ? -21.412 -2.983 2.341 1.00 54.69 292 PRO A N 1
ATOM 2301 C CA . PRO A 1 292 ? -22.586 -3.692 1.885 1.00 54.69 292 PRO A CA 1
ATOM 2302 C C . PRO A 1 292 ? -22.329 -4.016 0.420 1.00 54.69 292 PRO A C 1
ATOM 2304 O O . PRO A 1 292 ? -22.204 -3.108 -0.404 1.00 54.69 292 PRO A O 1
ATOM 2307 N N . ALA A 1 293 ? -22.210 -5.304 0.091 1.00 53.84 293 ALA A N 1
ATOM 2308 C CA . ALA A 1 293 ? -22.076 -5.750 -1.292 1.00 53.84 293 ALA A CA 1
ATOM 2309 C C . ALA A 1 293 ? -23.178 -5.107 -2.161 1.00 53.84 293 ALA A C 1
ATOM 2311 O O . ALA A 1 293 ? -22.955 -4.786 -3.322 1.00 53.84 293 ALA A O 1
ATOM 2312 N N . ALA A 1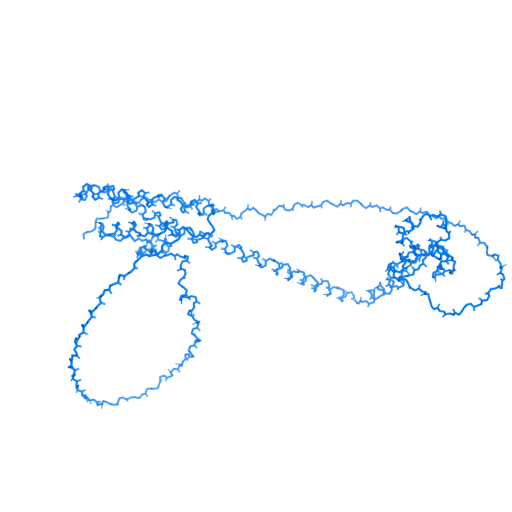 294 ? -24.324 -4.786 -1.546 1.00 52.50 294 ALA A N 1
ATOM 2313 C CA . ALA A 1 294 ? -25.439 -4.046 -2.121 1.00 52.50 294 ALA A CA 1
ATOM 2314 C C . ALA A 1 294 ? -25.154 -2.578 -2.519 1.00 52.50 294 ALA A C 1
ATOM 2316 O O . ALA A 1 294 ? -25.778 -2.101 -3.462 1.00 52.50 294 ALA A O 1
ATOM 2317 N N . ALA A 1 295 ? -24.238 -1.846 -1.872 1.00 55.72 295 ALA A N 1
ATOM 2318 C CA . ALA A 1 295 ? -23.900 -0.475 -2.286 1.00 55.72 295 ALA A CA 1
ATOM 2319 C C . ALA A 1 295 ? -22.915 -0.444 -3.465 1.00 55.72 295 ALA A C 1
ATOM 2321 O O . ALA A 1 295 ? -22.966 0.474 -4.277 1.00 55.72 295 ALA A O 1
ATOM 2322 N N . ALA A 1 296 ? -22.055 -1.461 -3.593 1.00 54.28 296 ALA A N 1
ATOM 2323 C CA . ALA A 1 296 ? -21.167 -1.620 -4.748 1.00 54.28 296 ALA A CA 1
ATOM 2324 C C . ALA A 1 296 ? -21.869 -2.287 -5.948 1.00 54.28 296 ALA A C 1
ATOM 2326 O O . ALA A 1 296 ? -21.513 -2.023 -7.091 1.00 54.28 296 ALA A O 1
ATOM 2327 N N . ALA A 1 297 ? -22.876 -3.129 -5.694 1.00 50.34 297 ALA A N 1
ATOM 2328 C CA . ALA A 1 297 ? -23.623 -3.857 -6.718 1.00 50.34 297 ALA A CA 1
ATOM 2329 C C . ALA A 1 297 ? -24.958 -3.209 -7.099 1.00 50.34 297 ALA A C 1
ATOM 2331 O O . ALA A 1 297 ? -25.720 -3.818 -7.845 1.00 50.34 297 ALA A O 1
ATOM 2332 N N . ARG A 1 298 ? -25.274 -1.996 -6.629 1.00 47.88 298 ARG A N 1
ATOM 2333 C CA . ARG A 1 298 ? -26.341 -1.215 -7.253 1.00 47.88 298 ARG A CA 1
ATOM 2334 C C . ARG A 1 298 ? -25.730 -0.690 -8.556 1.00 47.88 298 ARG A C 1
ATOM 2336 O O . ARG A 1 298 ? -24.951 0.261 -8.475 1.00 47.88 298 ARG A O 1
ATOM 2343 N N . PRO A 1 299 ? -25.980 -1.315 -9.733 1.00 52.97 299 PRO A N 1
ATOM 2344 C CA . PRO A 1 299 ? -25.514 -0.730 -10.980 1.00 52.97 299 PRO A CA 1
ATOM 2345 C C . PRO A 1 299 ? -26.012 0.705 -10.962 1.00 52.97 299 PRO A C 1
ATOM 2347 O O . PRO A 1 299 ? -27.167 0.927 -10.577 1.00 52.97 299 PRO A O 1
ATOM 2350 N N . ALA A 1 300 ? -25.138 1.663 -11.279 1.00 49.22 300 ALA A N 1
ATOM 2351 C CA . ALA A 1 300 ? -25.559 3.032 -11.512 1.00 49.22 300 ALA A CA 1
ATOM 2352 C C . ALA A 1 300 ? -26.801 2.927 -12.392 1.00 49.22 300 ALA A C 1
ATOM 2354 O O . ALA A 1 300 ? -26.700 2.466 -13.532 1.00 49.22 300 ALA A O 1
ATOM 2355 N N . GLN A 1 301 ? -27.985 3.192 -11.824 1.00 53.44 301 GLN A N 1
ATOM 2356 C CA . GLN A 1 301 ? -29.190 3.191 -12.631 1.00 53.44 301 GLN A CA 1
ATOM 2357 C C . GLN A 1 301 ? -28.860 4.194 -13.730 1.00 53.44 301 GLN A C 1
ATOM 2359 O O . GLN A 1 301 ? -28.482 5.319 -13.378 1.00 53.44 301 GLN A O 1
ATOM 2364 N N . PRO A 1 302 ? -28.861 3.787 -15.015 1.00 53.94 302 PRO A N 1
ATOM 2365 C CA . PRO A 1 302 ? -28.567 4.717 -16.088 1.00 53.94 302 PRO A CA 1
ATOM 2366 C C . PRO A 1 302 ? -29.490 5.897 -15.847 1.00 53.94 302 PRO A C 1
ATOM 2368 O O . PRO A 1 302 ? -30.692 5.683 -15.669 1.00 53.94 302 PRO A O 1
ATOM 2371 N N . ALA A 1 303 ? -28.901 7.085 -15.688 1.00 43.06 303 ALA A N 1
ATOM 2372 C CA . ALA A 1 303 ? -29.627 8.289 -15.335 1.00 43.06 303 ALA A CA 1
ATOM 2373 C C . ALA A 1 303 ? -30.873 8.338 -16.216 1.00 43.06 303 ALA A C 1
ATOM 2375 O O . ALA A 1 303 ? -30.762 8.457 -17.438 1.00 43.06 303 ALA A O 1
ATOM 2376 N N . GLN A 1 304 ? -32.047 8.133 -15.610 1.00 49.78 304 GLN A N 1
ATOM 2377 C CA . GLN A 1 304 ? -33.306 8.303 -16.318 1.00 49.78 304 GLN A CA 1
ATOM 2378 C C . GLN A 1 304 ? -33.225 9.710 -16.911 1.00 49.78 304 GLN A C 1
ATOM 2380 O O . GLN A 1 304 ? -32.954 10.648 -16.152 1.00 49.78 304 GLN A O 1
ATOM 2385 N N . PRO A 1 305 ? -33.351 9.878 -18.239 1.00 45.97 305 PRO A N 1
ATOM 2386 C CA . PRO A 1 305 ? -33.281 11.198 -18.830 1.00 45.97 305 PRO A CA 1
ATOM 2387 C C . PRO A 1 305 ? -34.341 12.044 -18.138 1.00 45.97 305 PRO A C 1
ATOM 2389 O O . PRO A 1 305 ? -35.524 11.694 -18.146 1.00 45.97 305 PRO A O 1
ATOM 2392 N N . VAL A 1 306 ? -33.897 13.120 -17.491 1.00 43.00 306 VAL A N 1
ATOM 2393 C CA . VAL A 1 306 ? -34.773 14.111 -16.878 1.00 43.00 306 VAL A CA 1
ATOM 2394 C C . VAL A 1 306 ? -35.666 14.630 -17.997 1.00 43.00 306 VAL A C 1
ATOM 2396 O O . VAL A 1 306 ? -35.253 15.450 -18.816 1.00 43.00 306 VAL A O 1
ATOM 2399 N N . ARG A 1 307 ? -36.892 14.104 -18.080 1.00 41.00 307 ARG A N 1
ATOM 2400 C CA . ARG A 1 307 ? -37.941 14.712 -18.886 1.00 41.00 307 ARG A CA 1
ATOM 2401 C C . ARG A 1 307 ? -38.246 16.040 -18.217 1.00 41.00 307 ARG A C 1
ATOM 2403 O O . ARG A 1 307 ? -38.941 16.088 -17.207 1.00 41.00 307 ARG A O 1
ATOM 2410 N N . VAL A 1 308 ? -37.696 17.108 -18.783 1.00 41.69 308 VAL A N 1
ATOM 2411 C CA . VAL A 1 308 ? -38.158 18.472 -18.545 1.00 41.69 308 VAL A CA 1
ATOM 2412 C C . VAL A 1 308 ? -39.593 18.524 -19.059 1.00 41.69 308 VAL A C 1
ATOM 2414 O O . VAL A 1 308 ? -39.841 18.721 -20.246 1.00 41.69 308 VAL A O 1
ATOM 2417 N N . ALA A 1 309 ? -40.548 18.258 -18.171 1.00 38.41 309 ALA A N 1
ATOM 2418 C CA . ALA A 1 309 ? -41.936 18.589 -18.409 1.00 38.41 309 ALA A CA 1
ATOM 2419 C C . ALA A 1 309 ? -42.033 20.117 -18.361 1.00 38.41 309 ALA A C 1
ATOM 2421 O O . ALA A 1 309 ? -41.966 20.725 -17.294 1.00 38.41 309 ALA A O 1
ATOM 2422 N N . GLN A 1 310 ? -42.132 20.740 -19.534 1.00 37.81 310 GLN A N 1
ATOM 2423 C CA . GLN A 1 310 ? -42.633 22.102 -19.634 1.00 37.81 310 GLN A CA 1
ATOM 2424 C C . GLN A 1 310 ? -44.066 22.107 -19.103 1.00 37.81 310 GLN A C 1
ATOM 2426 O O . GLN A 1 310 ? -44.941 21.416 -19.623 1.00 37.81 310 GLN A O 1
ATOM 2431 N N . ALA A 1 311 ? -44.274 22.876 -18.039 1.00 37.09 311 ALA A N 1
ATOM 2432 C CA . ALA A 1 311 ? -45.586 23.218 -17.535 1.00 37.09 311 ALA A CA 1
ATOM 2433 C C . ALA A 1 311 ? -46.328 24.034 -18.604 1.00 37.09 311 ALA A C 1
ATOM 2435 O O . ALA A 1 311 ? -45.956 25.170 -18.896 1.00 37.09 311 ALA A O 1
ATOM 2436 N N . ALA A 1 312 ? -47.371 23.444 -19.179 1.00 38.06 312 ALA A N 1
ATOM 2437 C CA . ALA A 1 312 ? -48.422 24.170 -19.868 1.00 38.06 312 ALA A CA 1
ATOM 2438 C C . ALA A 1 312 ? -49.702 23.996 -19.049 1.00 38.06 312 ALA A C 1
ATOM 2440 O O . ALA A 1 312 ? -50.197 22.886 -18.857 1.00 38.06 312 ALA A O 1
ATOM 2441 N N . SER A 1 313 ? -50.168 25.119 -18.518 1.00 45.06 313 SER A N 1
ATOM 2442 C CA . SER A 1 313 ? -51.435 25.301 -17.827 1.00 45.06 313 SER A CA 1
ATOM 2443 C C . SER A 1 313 ? -52.618 24.839 -18.678 1.00 45.06 313 SER A C 1
ATOM 2445 O O . SER A 1 313 ? -52.726 25.267 -19.824 1.00 45.06 313 SER A O 1
ATOM 2447 N N . ALA A 1 314 ? -53.529 24.058 -18.095 1.00 37.72 314 ALA A N 1
ATOM 2448 C CA . ALA A 1 314 ? -54.955 24.057 -18.429 1.00 37.72 314 ALA A CA 1
ATOM 2449 C C . ALA A 1 314 ? -55.750 23.262 -17.375 1.00 37.72 314 ALA A C 1
ATOM 2451 O O . ALA A 1 314 ? -55.555 22.062 -17.217 1.00 37.72 314 ALA A O 1
ATOM 2452 N N . GLU A 1 315 ? -56.566 24.015 -16.636 1.00 38.66 315 GLU A N 1
ATOM 2453 C CA . GLU A 1 315 ? -57.933 23.752 -16.153 1.00 38.66 315 GLU A CA 1
ATOM 2454 C C . GLU A 1 315 ? -58.389 22.318 -15.800 1.00 38.66 315 GLU A C 1
ATOM 2456 O O . GLU A 1 315 ? -58.372 21.393 -16.610 1.00 38.66 315 GLU A O 1
ATOM 2461 N N . GLU A 1 316 ? -58.922 22.191 -14.575 1.00 40.94 316 GLU A N 1
ATOM 2462 C CA . GLU A 1 316 ? -59.811 21.100 -14.144 1.00 40.94 316 GLU A CA 1
ATOM 2463 C C . GLU A 1 316 ? -61.137 21.093 -14.956 1.00 40.94 316 GLU A C 1
ATOM 2465 O O . GLU A 1 316 ? -61.465 22.099 -15.592 1.00 40.94 316 GLU A O 1
ATOM 2470 N N . PRO A 1 317 ? -61.960 20.018 -14.910 1.00 56.25 317 PRO A N 1
ATOM 2471 C CA . PRO A 1 317 ? -62.858 19.832 -13.764 1.00 56.25 317 PRO A CA 1
ATOM 2472 C C . PRO A 1 317 ? -63.075 18.382 -13.290 1.00 56.25 317 PRO A C 1
ATOM 2474 O O . PRO A 1 317 ? -62.859 17.389 -13.982 1.00 56.25 317 PRO A O 1
ATOM 2477 N N . ALA A 1 318 ? -63.571 18.339 -12.055 1.00 41.62 318 ALA A N 1
ATOM 2478 C CA . ALA A 1 318 ? -64.028 17.229 -11.231 1.00 41.62 318 ALA A CA 1
ATOM 2479 C C . ALA A 1 318 ? -64.955 16.179 -11.880 1.00 41.62 318 ALA A C 1
ATOM 2481 O O . ALA A 1 318 ? -65.803 16.503 -12.701 1.00 41.62 318 ALA A O 1
ATOM 2482 N N . THR A 1 319 ? -64.885 14.944 -11.360 1.00 39.47 319 THR A N 1
ATOM 2483 C CA . THR A 1 319 ? -66.011 14.033 -11.014 1.00 39.47 319 THR A CA 1
ATOM 2484 C C . THR A 1 319 ? -65.434 12.895 -10.147 1.00 39.47 319 THR A C 1
ATOM 2486 O O . THR A 1 319 ? -64.486 12.225 -10.530 1.00 39.47 319 THR A O 1
ATOM 2489 N N . SER A 1 320 ? -65.703 12.865 -8.840 1.00 39.06 320 SER A N 1
ATOM 2490 C CA . SER A 1 320 ? -66.819 12.193 -8.147 1.00 39.06 320 SER A CA 1
ATOM 2491 C C . SER A 1 320 ? -66.768 10.653 -8.102 1.00 39.06 320 SER A C 1
ATOM 2493 O O . SER A 1 320 ? -67.034 9.989 -9.096 1.00 39.06 320 SER A O 1
ATOM 2495 N N . ALA A 1 321 ? -66.605 10.156 -6.868 1.00 36.97 321 ALA A N 1
ATOM 2496 C CA . ALA A 1 321 ? -67.246 8.982 -6.263 1.00 36.97 321 ALA A CA 1
ATOM 2497 C C . ALA A 1 321 ? -66.915 7.566 -6.780 1.00 36.97 321 ALA A C 1
ATOM 2499 O O . ALA A 1 321 ? -67.286 7.192 -7.882 1.00 36.97 321 ALA A O 1
ATOM 2500 N N . ALA A 1 322 ? -66.400 6.716 -5.882 1.00 39.47 322 ALA A N 1
ATOM 2501 C CA . ALA A 1 322 ? -67.165 5.575 -5.358 1.00 39.47 322 ALA A CA 1
ATOM 2502 C C . ALA A 1 322 ? -66.367 4.787 -4.304 1.00 39.47 322 ALA A C 1
ATOM 2504 O O . ALA A 1 322 ? -65.250 4.328 -4.531 1.00 39.47 322 ALA A O 1
ATOM 2505 N N . SER A 1 323 ? -67.008 4.617 -3.152 1.00 44.56 323 SER A N 1
ATOM 2506 C CA . SER A 1 323 ? -66.712 3.655 -2.097 1.00 44.56 323 SER A CA 1
ATOM 2507 C C . SER A 1 323 ? -66.723 2.207 -2.595 1.00 44.56 323 SER A C 1
ATOM 2509 O O . SER A 1 323 ? -67.616 1.843 -3.354 1.00 44.56 323 SER A O 1
ATOM 2511 N N . ALA A 1 324 ? -65.857 1.354 -2.040 1.00 40.84 324 ALA A N 1
ATOM 2512 C CA . ALA A 1 324 ? -66.207 -0.028 -1.695 1.00 40.84 324 ALA A CA 1
ATOM 2513 C C . ALA A 1 324 ? -65.154 -0.644 -0.761 1.00 40.84 324 ALA A C 1
ATOM 2515 O O . ALA A 1 324 ? -64.021 -0.926 -1.135 1.00 40.84 324 ALA A O 1
ATOM 2516 N N . SER A 1 325 ? -65.581 -0.864 0.474 1.00 45.00 325 SER A N 1
ATOM 2517 C CA . SER A 1 325 ? -65.033 -1.798 1.451 1.00 45.00 325 SER A CA 1
ATOM 2518 C C . SER A 1 325 ? -65.172 -3.254 0.989 1.00 45.00 325 SER A C 1
ATOM 2520 O O . SER A 1 325 ? -66.234 -3.632 0.500 1.00 45.00 325 SER A O 1
ATOM 2522 N N . ASN A 1 326 ? -64.159 -4.093 1.237 1.00 40.19 326 ASN A N 1
ATOM 2523 C CA . ASN A 1 326 ? -64.349 -5.534 1.452 1.00 40.19 326 ASN A CA 1
ATOM 2524 C C . ASN A 1 326 ? -63.175 -6.100 2.280 1.00 40.19 326 ASN A C 1
ATOM 2526 O O . ASN A 1 326 ? -62.029 -5.996 1.864 1.00 40.19 326 ASN A O 1
ATOM 2530 N N . THR A 1 327 ? -63.356 -6.422 3.562 1.00 36.69 327 THR A N 1
ATOM 2531 C CA . THR A 1 327 ? -63.861 -7.692 4.135 1.00 36.69 327 THR A CA 1
ATOM 2532 C C . THR A 1 327 ? -62.899 -8.882 3.967 1.00 36.69 327 THR A C 1
ATOM 2534 O O . THR A 1 327 ? -62.926 -9.586 2.970 1.00 36.69 327 THR A O 1
ATOM 2537 N N . SER A 1 328 ? -62.084 -9.078 5.007 1.00 41.41 328 SER A N 1
ATOM 2538 C CA . SER A 1 328 ? -61.894 -10.303 5.808 1.00 41.41 328 SER A CA 1
ATOM 2539 C C . SER A 1 328 ? -61.582 -11.685 5.193 1.00 41.41 328 SER A C 1
ATOM 2541 O O . SER A 1 328 ? -62.296 -12.175 4.326 1.00 41.41 328 SER A O 1
ATOM 2543 N N . ARG A 1 329 ? -60.700 -12.382 5.951 1.00 41.06 329 ARG A N 1
ATOM 2544 C CA . ARG A 1 329 ? -60.531 -13.843 6.218 1.00 41.06 329 ARG A CA 1
ATOM 2545 C C . ARG A 1 329 ? -59.562 -14.659 5.331 1.00 41.06 329 ARG A C 1
ATOM 2547 O O . ARG A 1 329 ? -59.399 -14.321 4.169 1.00 41.06 329 ARG A O 1
ATOM 2554 N N . PRO A 1 330 ? -59.069 -15.837 5.800 1.00 60.25 330 PRO A N 1
ATOM 2555 C CA . PRO A 1 330 ? -58.816 -16.293 7.180 1.00 60.25 330 PRO A CA 1
ATOM 2556 C C . PRO A 1 330 ? -57.452 -17.009 7.394 1.00 60.25 330 PRO A C 1
ATOM 2558 O O . PRO A 1 330 ? -56.689 -17.282 6.477 1.00 60.25 330 PRO A O 1
ATOM 2561 N N . SER A 1 331 ? -57.231 -17.335 8.670 1.00 42.97 331 SER A N 1
ATOM 2562 C CA . SER A 1 331 ? -56.286 -18.250 9.327 1.00 42.97 331 SER A CA 1
ATOM 2563 C C . SER A 1 331 ? -56.098 -19.642 8.697 1.00 42.97 331 SER A C 1
ATOM 2565 O O . SER A 1 331 ? -57.017 -20.122 8.037 1.00 42.97 331 SER A O 1
ATOM 2567 N N . SER A 1 332 ? -54.979 -20.318 9.037 1.00 41.06 332 SER A N 1
ATOM 2568 C CA . SER A 1 332 ? -54.810 -21.746 9.468 1.00 41.06 332 SER A CA 1
ATOM 2569 C C . SER A 1 332 ? -53.347 -22.185 9.209 1.00 41.06 332 SER A C 1
ATOM 2571 O O . SER A 1 332 ? -52.905 -22.139 8.071 1.00 41.06 332 SER A O 1
ATOM 2573 N N . SER A 1 333 ? -52.459 -22.366 10.196 1.00 48.22 333 SER A N 1
ATOM 2574 C CA . SER A 1 333 ? -52.234 -23.536 11.080 1.00 48.22 333 SER A CA 1
ATOM 2575 C C . SER A 1 333 ? -51.817 -24.852 10.390 1.00 48.22 333 SER A C 1
ATOM 2577 O O . SER A 1 333 ? -52.662 -25.507 9.790 1.00 48.22 333 SER A O 1
ATOM 2579 N N . ALA A 1 334 ? -50.557 -25.270 10.589 1.00 42.88 334 ALA A N 1
ATOM 2580 C CA . ALA A 1 334 ? -50.062 -26.656 10.761 1.00 42.88 334 ALA A CA 1
ATOM 2581 C C . ALA A 1 334 ? -48.536 -26.559 11.024 1.00 42.88 334 ALA A C 1
ATOM 2583 O O . ALA A 1 334 ? -47.834 -25.960 10.219 1.00 42.88 334 ALA A O 1
ATOM 2584 N N . SER A 1 335 ? -47.952 -26.889 12.182 1.00 44.81 335 SER A N 1
ATOM 2585 C CA . SER A 1 335 ? -47.881 -28.172 12.907 1.00 44.81 335 SER A CA 1
ATOM 2586 C C . SER A 1 335 ? -47.374 -29.339 12.060 1.00 44.81 335 SER A C 1
ATOM 2588 O O . SER A 1 335 ? -48.200 -30.009 11.461 1.00 44.81 335 SER A O 1
ATOM 2590 N N . THR A 1 336 ? -46.055 -29.600 12.088 1.00 41.91 336 THR A N 1
ATOM 2591 C CA . THR A 1 336 ? -45.450 -30.948 12.252 1.00 41.91 336 THR A CA 1
ATOM 2592 C C . THR A 1 336 ? -43.914 -30.872 12.354 1.00 41.91 336 THR A C 1
ATOM 2594 O O . THR A 1 336 ? -43.230 -30.683 11.354 1.00 41.91 336 THR A O 1
ATOM 2597 N N . SER A 1 337 ? -43.382 -31.064 13.564 1.00 43.53 337 SER A N 1
ATOM 2598 C CA . SER A 1 337 ? -42.221 -31.947 13.826 1.00 43.53 337 SER A CA 1
ATOM 2599 C C . SER A 1 337 ? -42.762 -33.400 13.861 1.00 43.53 337 SER A C 1
ATOM 2601 O O . SER A 1 337 ? -43.972 -33.513 14.095 1.00 43.53 337 SER A O 1
ATOM 2603 N N . PRO A 1 338 ? -41.994 -34.509 13.694 1.00 61.41 338 PRO A N 1
ATOM 2604 C CA . PRO A 1 338 ? -40.705 -34.790 14.352 1.00 61.41 338 PRO A CA 1
ATOM 2605 C C . PRO A 1 338 ? -39.745 -35.728 13.559 1.00 61.41 338 PRO A C 1
ATOM 2607 O O . PRO A 1 338 ? -39.931 -35.952 12.369 1.00 61.41 338 PRO A O 1
ATOM 2610 N N . ALA A 1 339 ? -38.790 -36.317 14.296 1.00 40.38 339 ALA A N 1
ATOM 2611 C CA . ALA A 1 339 ? -37.887 -37.444 13.999 1.00 40.38 339 ALA A CA 1
ATOM 2612 C C . ALA A 1 339 ? -36.476 -37.031 13.530 1.00 40.38 339 ALA A C 1
ATOM 2614 O O . ALA A 1 339 ? -36.309 -36.447 12.469 1.00 40.38 339 ALA A O 1
ATOM 2615 N N . SER A 1 340 ? -35.451 -37.106 14.387 1.00 47.22 340 SER A N 1
ATOM 2616 C CA . SER A 1 340 ? -34.773 -38.329 14.872 1.00 47.22 340 SER A CA 1
ATOM 2617 C C . SER A 1 340 ? -34.083 -39.076 13.734 1.00 47.22 340 SER A C 1
ATOM 2619 O O . SER A 1 340 ? -34.760 -39.786 13.009 1.00 47.22 340 SER A O 1
ATOM 2621 N N . ASP A 1 341 ? -32.759 -38.942 13.618 1.00 44.75 341 ASP A N 1
ATOM 2622 C CA . ASP A 1 341 ? -31.871 -40.099 13.456 1.00 44.75 341 ASP A CA 1
ATOM 2623 C C . ASP A 1 341 ? -30.394 -39.703 13.623 1.00 44.75 341 ASP A C 1
ATOM 2625 O O . ASP A 1 341 ? -29.847 -38.828 12.956 1.00 44.75 341 ASP A O 1
ATOM 2629 N N . ALA A 1 342 ? -29.764 -40.396 14.561 1.00 51.75 342 ALA A N 1
ATOM 2630 C CA . ALA A 1 342 ? -28.336 -40.651 14.696 1.00 51.75 342 ALA A CA 1
ATOM 2631 C C . ALA A 1 342 ? -28.195 -42.191 14.739 1.00 51.75 342 ALA A C 1
ATOM 2633 O O . ALA A 1 342 ? -29.213 -42.866 14.894 1.00 51.75 342 ALA A O 1
ATOM 2634 N N . PRO A 1 343 ? -26.999 -42.801 14.798 1.00 68.19 343 PRO A N 1
ATOM 2635 C CA . PRO A 1 343 ? -25.674 -42.407 14.323 1.00 68.19 343 PRO A CA 1
ATOM 2636 C C . PRO A 1 343 ? -25.080 -43.480 13.372 1.00 68.19 343 PRO A C 1
ATOM 2638 O O . PRO A 1 343 ? -25.572 -44.603 13.291 1.00 68.19 343 PRO A O 1
ATOM 2641 N N . ALA A 1 344 ? -23.940 -43.204 12.735 1.00 49.34 344 ALA A N 1
ATOM 2642 C CA . ALA A 1 344 ? -23.048 -44.275 12.285 1.00 49.34 344 ALA A CA 1
ATOM 2643 C C . ALA A 1 344 ? -21.585 -43.836 12.376 1.00 49.34 344 ALA A C 1
ATOM 2645 O O . ALA A 1 344 ? -21.145 -42.901 11.713 1.00 49.34 344 ALA A O 1
ATOM 2646 N N . ALA A 1 345 ? -20.866 -44.538 13.243 1.00 57.50 345 ALA A N 1
ATOM 2647 C CA . ALA A 1 345 ? -19.432 -44.474 13.422 1.00 57.50 345 ALA A CA 1
ATOM 2648 C C . ALA A 1 345 ? -18.673 -45.029 12.207 1.00 57.50 345 ALA A C 1
ATOM 2650 O O . ALA A 1 345 ? -19.114 -45.997 11.580 1.00 57.50 345 ALA A O 1
ATOM 2651 N N . ARG A 1 346 ? -17.472 -44.493 11.985 1.00 52.81 346 ARG A N 1
ATOM 2652 C CA . ARG A 1 346 ? -16.264 -45.278 11.727 1.00 52.81 346 ARG A CA 1
ATOM 2653 C C . ARG A 1 346 ? -15.030 -44.504 12.149 1.00 52.81 346 ARG A C 1
ATOM 2655 O O . ARG A 1 346 ? -15.021 -43.276 11.917 1.00 52.81 346 ARG A O 1
#

Foldseek 3Di:
DDDPDDDPPDDDDPDDDPPDPDDDDDDDDDDDDDDDDDDDDDDDDDDDDDDDDDDDDDPDAADAAALVRLLVCLVPPVVVQQQQAFNPPGGRQNVVCNVPDSVVCNVCVVVQADNQRRTGHHNVVSVVDPDVRVVVVVVVVVPPDVVVVVVVVVVVVVVVVVVVVVVCVVVVVVVVVVVVVLVLLVLLLVLLVLLLVVLVVVLPPVVPVDPPVLSVLSVVLNVLSVVLSVVSVCCSVPPPDPDDPVVSLVSNVVSQVVSCVSPVDFDWAADVNPPPVPHTDTSDSDRPVPPPVVVVPPPPPPPPPPPPPDDDDDDDDDDDDDDDDDDDDDDDDDDDDDDDDDDDDD

pLDDT: mean 76.21, std 22.39, range [36.69, 97.94]

Secondary structure (DSSP, 8-state):
-----------SSS-S----------PPPPPPPP-PPPP-------PPPP---------PPPPP--HHHHHHHHHHHHHHHTTPBPTTT-SBTTGGGTTS-HHHHHHTHHHHB-TTT--B--HHHHTT---HHHHHHHHHHHHS-HHHHHHHHHHHHHHHHHHHHHHHHHHHHHHHHHHHHHHHHHHHHHHHHHHHHHHHHHHH-GGG---HHHHHHHHHHHHHHHHHHHHHHHHHHS---SS--HHHHHHHHHHHHHHHHHH----EEEGGG-TTS--EEE-----TTS--HHHHSS------------------------------------------------